Protein AF-A0A0P4W7X9-F1 (afdb_monomer)

Structure (mmCIF, N/CA/C/O backbone):
data_AF-A0A0P4W7X9-F1
#
_entry.id   AF-A0A0P4W7X9-F1
#
loop_
_atom_site.group_PDB
_atom_site.id
_atom_site.type_symbol
_atom_site.label_atom_id
_atom_site.label_alt_id
_atom_site.label_comp_id
_atom_site.label_asym_id
_atom_site.label_entity_id
_atom_site.label_seq_id
_atom_site.pdbx_PDB_ins_code
_atom_site.Cartn_x
_atom_site.Cartn_y
_atom_site.Cartn_z
_atom_site.occupancy
_atom_site.B_iso_or_equiv
_atom_site.auth_seq_id
_atom_site.auth_comp_id
_atom_site.auth_asym_id
_atom_site.auth_atom_id
_atom_site.pdbx_PDB_model_num
ATOM 1 N N . MET A 1 1 ? 30.971 -2.353 1.185 1.00 26.53 1 MET A N 1
ATOM 2 C CA . MET A 1 1 ? 30.349 -3.682 1.375 1.00 26.53 1 MET A CA 1
ATOM 3 C C . MET A 1 1 ? 29.160 -3.500 2.308 1.00 26.53 1 MET A C 1
ATOM 5 O O . MET A 1 1 ? 29.378 -3.303 3.492 1.00 26.53 1 MET A O 1
ATOM 9 N N . CYS A 1 2 ? 27.929 -3.444 1.788 1.00 22.19 2 CYS A N 1
ATOM 10 C CA . CYS A 1 2 ? 26.740 -3.371 2.643 1.00 22.19 2 CYS A CA 1
ATOM 11 C C . CYS A 1 2 ? 26.356 -4.787 3.066 1.00 22.19 2 CYS A C 1
ATOM 13 O O . CYS A 1 2 ? 25.999 -5.620 2.233 1.00 22.19 2 CYS A O 1
ATOM 15 N N . SER A 1 3 ? 26.492 -5.047 4.361 1.00 22.94 3 SER A N 1
ATOM 16 C CA . SER A 1 3 ? 26.017 -6.237 5.049 1.00 22.94 3 SER A CA 1
ATOM 17 C C . SER A 1 3 ? 24.563 -6.499 4.671 1.00 22.94 3 SER A C 1
ATOM 19 O O . SER A 1 3 ? 23.736 -5.588 4.686 1.00 22.94 3 SER A O 1
ATOM 21 N N . ILE A 1 4 ? 24.255 -7.747 4.327 1.00 26.81 4 ILE A N 1
ATOM 22 C CA . ILE A 1 4 ? 22.884 -8.231 4.179 1.00 26.81 4 ILE A CA 1
ATOM 23 C C . ILE A 1 4 ? 22.183 -7.942 5.508 1.00 26.81 4 ILE A C 1
ATOM 25 O O . ILE A 1 4 ? 22.497 -8.572 6.517 1.00 26.81 4 ILE A O 1
ATOM 29 N N . ILE A 1 5 ? 21.285 -6.955 5.513 1.00 29.98 5 ILE A N 1
ATOM 30 C CA . ILE A 1 5 ? 20.408 -6.687 6.649 1.00 29.98 5 ILE A CA 1
ATOM 31 C C . ILE A 1 5 ? 19.621 -7.987 6.863 1.00 29.98 5 ILE A C 1
ATOM 33 O O . ILE A 1 5 ? 18.977 -8.452 5.914 1.00 29.98 5 ILE A O 1
ATOM 37 N N . PRO A 1 6 ? 19.718 -8.639 8.036 1.00 26.36 6 PRO A N 1
ATOM 38 C CA . PRO A 1 6 ? 18.918 -9.823 8.302 1.00 26.36 6 PRO A CA 1
ATOM 39 C C . PRO A 1 6 ? 17.441 -9.454 8.113 1.00 26.36 6 PRO A C 1
ATOM 41 O O . PRO A 1 6 ? 17.073 -8.309 8.395 1.00 26.36 6 PRO A O 1
ATOM 44 N N . PRO A 1 7 ? 16.588 -10.374 7.620 1.00 34.03 7 PRO A N 1
ATOM 45 C CA . PRO A 1 7 ? 15.154 -10.119 7.571 1.00 34.03 7 PRO A CA 1
ATOM 46 C C . PRO A 1 7 ? 14.750 -9.606 8.953 1.00 34.03 7 PRO A C 1
ATOM 48 O O . PRO A 1 7 ? 15.170 -10.217 9.944 1.00 34.03 7 PRO A O 1
ATOM 51 N N . PRO A 1 8 ? 14.048 -8.461 9.042 1.00 37.78 8 PRO A N 1
ATOM 52 C CA . PRO A 1 8 ? 13.737 -7.885 10.332 1.00 37.78 8 PRO A CA 1
ATOM 53 C C . PRO A 1 8 ? 13.062 -8.981 11.139 1.00 37.78 8 PRO A C 1
ATOM 55 O O . PRO A 1 8 ? 12.126 -9.630 10.659 1.00 37.78 8 PRO A O 1
ATOM 58 N N . ALA A 1 9 ? 13.590 -9.235 12.331 1.00 35.41 9 ALA A N 1
ATOM 59 C CA . ALA A 1 9 ? 12.932 -10.057 13.320 1.00 35.41 9 ALA A CA 1
ATOM 60 C C . ALA A 1 9 ? 11.650 -9.321 13.749 1.00 35.41 9 ALA A C 1
ATOM 62 O O . ALA A 1 9 ? 11.551 -8.792 14.843 1.00 35.41 9 ALA A O 1
ATOM 63 N N . LEU A 1 10 ? 10.647 -9.296 12.869 1.00 44.78 10 LEU A N 1
ATOM 64 C CA . LEU A 1 10 ? 9.244 -8.999 13.159 1.00 44.78 10 LEU A CA 1
ATOM 65 C C . LEU A 1 10 ? 8.583 -10.211 13.845 1.00 44.78 10 LEU A C 1
ATOM 67 O O . LEU A 1 10 ? 7.375 -10.417 13.766 1.00 44.78 10 LEU A O 1
ATOM 71 N N . ALA A 1 11 ? 9.389 -11.065 14.477 1.00 33.66 11 ALA A N 1
ATOM 72 C CA . ALA A 1 11 ? 8.954 -12.228 15.218 1.00 33.66 11 ALA A CA 1
ATOM 73 C C . ALA A 1 11 ? 8.683 -11.789 16.661 1.00 33.66 11 ALA A C 1
ATOM 75 O O . ALA A 1 11 ? 9.567 -11.852 17.507 1.00 33.66 11 ALA A O 1
ATOM 76 N N . GLY A 1 12 ? 7.467 -11.311 16.927 1.00 38.41 12 GLY A N 1
ATOM 77 C CA . GLY A 1 12 ? 6.971 -11.220 18.302 1.00 38.41 12 GLY A CA 1
ATOM 78 C C . GLY A 1 12 ? 5.774 -10.305 18.506 1.00 38.41 12 GLY A C 1
ATOM 79 O O . GLY A 1 12 ? 4.829 -10.696 19.180 1.00 38.41 12 GLY A O 1
ATOM 80 N N . GLN A 1 13 ? 5.773 -9.118 17.903 1.00 48.22 13 GLN A N 1
ATOM 81 C CA . GLN A 1 13 ? 4.684 -8.154 18.059 1.00 48.22 13 GLN A CA 1
ATOM 82 C C . GLN A 1 13 ? 4.227 -7.715 16.677 1.00 48.22 13 GLN A C 1
ATOM 84 O O . GLN A 1 13 ? 4.935 -7.001 15.966 1.00 48.22 13 GLN A O 1
ATOM 89 N N . GLN A 1 14 ? 3.054 -8.199 16.262 1.00 60.41 14 GLN A N 1
ATOM 90 C CA . GLN A 1 14 ? 2.368 -7.552 15.154 1.00 60.41 14 GLN A CA 1
ATOM 91 C C . GLN A 1 14 ? 2.113 -6.093 15.558 1.00 60.41 14 GLN A C 1
ATOM 93 O O . GLN A 1 14 ? 1.798 -5.854 16.723 1.00 60.41 14 GLN A O 1
ATOM 98 N N . PRO A 1 15 ? 2.285 -5.129 14.640 1.00 70.81 15 PRO A N 1
ATOM 99 C CA . PRO A 1 15 ? 1.956 -3.742 14.925 1.00 70.81 15 PRO A CA 1
ATOM 100 C C . PRO A 1 15 ? 0.494 -3.656 15.365 1.00 70.81 15 PRO A C 1
ATOM 102 O O . PRO A 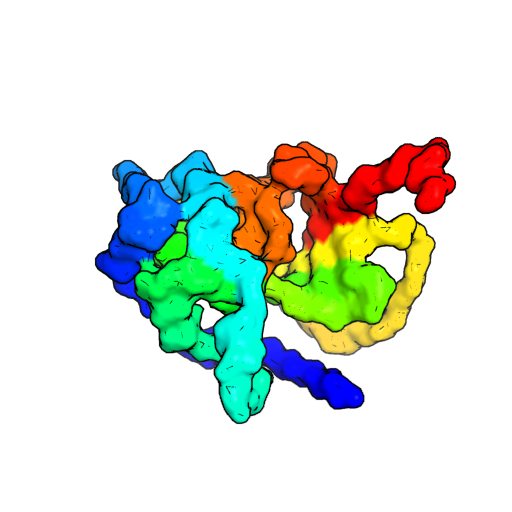1 15 ? -0.398 -4.046 14.606 1.00 70.81 15 PRO A O 1
ATOM 105 N N . ASP A 1 16 ? 0.288 -3.218 16.603 1.00 81.00 16 ASP A N 1
ATOM 106 C CA . ASP A 1 16 ? -1.025 -3.084 17.220 1.00 81.00 16 ASP A CA 1
ATOM 107 C C . ASP A 1 16 ? -1.526 -1.664 16.947 1.00 81.00 16 ASP A C 1
ATOM 109 O O . ASP A 1 16 ? -0.899 -0.687 17.363 1.00 81.00 16 ASP A O 1
ATOM 113 N N . VAL A 1 17 ? -2.586 -1.563 16.149 1.00 91.00 17 VAL A N 1
ATOM 114 C CA . VAL A 1 17 ? -3.321 -0.322 15.884 1.00 91.00 17 VAL A CA 1
ATOM 115 C C . VAL A 1 17 ? -4.693 -0.535 16.486 1.00 91.00 17 VAL A C 1
ATOM 117 O O . VAL A 1 17 ? -5.374 -1.506 16.144 1.00 91.00 17 VAL A O 1
ATOM 120 N N . THR A 1 18 ? -5.121 0.364 17.362 1.00 94.44 18 THR A N 1
ATOM 121 C CA . THR A 1 18 ? -6.477 0.292 17.905 1.00 94.44 18 THR A CA 1
ATOM 122 C C . THR A 1 18 ? -7.504 0.633 16.825 1.00 94.44 18 THR A C 1
ATOM 124 O O . THR A 1 18 ? -7.212 1.306 15.833 1.00 94.44 18 THR A O 1
ATOM 127 N N . LYS A 1 19 ? -8.749 0.184 17.007 1.00 93.50 19 LYS A N 1
ATOM 128 C CA . LYS A 1 19 ? -9.830 0.508 16.067 1.00 93.50 19 LYS A CA 1
ATOM 129 C C . LYS A 1 19 ? -10.027 2.024 15.933 1.00 93.50 19 LYS A C 1
ATOM 131 O O . LYS A 1 19 ? -10.219 2.498 14.818 1.00 93.50 19 LYS A O 1
ATOM 136 N N . ASP A 1 20 ? -9.921 2.761 17.034 1.00 96.50 20 ASP A N 1
ATOM 137 C CA . ASP A 1 20 ? -10.120 4.213 17.062 1.00 96.50 20 ASP A CA 1
ATOM 138 C C . ASP A 1 20 ? -8.989 4.953 16.338 1.00 96.50 20 ASP A C 1
ATOM 140 O O . ASP A 1 20 ? -9.252 5.847 15.537 1.00 96.50 20 ASP A O 1
ATOM 144 N N . GLU A 1 21 ? -7.733 4.534 16.528 1.00 96.50 21 GLU A N 1
ATOM 145 C CA . GLU A 1 21 ? -6.597 5.080 15.774 1.00 96.50 21 GLU A CA 1
ATOM 146 C C . GLU A 1 21 ? -6.733 4.815 14.276 1.00 96.50 21 GLU A C 1
ATOM 148 O O . GLU A 1 21 ? -6.499 5.708 13.463 1.00 96.50 21 GLU A O 1
ATOM 153 N N . ALA A 1 22 ? -7.137 3.601 13.895 1.00 96.94 22 ALA A N 1
ATOM 154 C CA . ALA A 1 22 ? -7.360 3.273 12.496 1.00 96.94 22 ALA A CA 1
ATOM 155 C C . ALA A 1 22 ? -8.501 4.105 11.900 1.00 96.94 22 ALA A C 1
ATOM 157 O O . ALA A 1 22 ? -8.359 4.615 10.792 1.00 96.94 22 ALA A O 1
ATOM 158 N N . GLN A 1 23 ? -9.610 4.276 12.625 1.00 97.62 23 GLN A N 1
ATOM 159 C CA . GLN A 1 23 ? -10.720 5.123 12.190 1.00 97.62 23 GLN A CA 1
ATOM 160 C C . GLN A 1 23 ? -10.289 6.582 12.037 1.00 97.62 23 GLN A C 1
ATOM 162 O O . GLN A 1 23 ? -10.525 7.158 10.978 1.00 97.62 23 GLN A O 1
ATOM 167 N N . SER A 1 24 ? -9.593 7.137 13.033 1.00 98.06 24 SER A N 1
ATOM 168 C CA . SER A 1 24 ? -9.055 8.498 12.987 1.00 98.06 24 SER A CA 1
ATOM 169 C C . SER A 1 24 ? -8.092 8.682 11.816 1.00 98.06 24 SER A C 1
ATOM 171 O O . SER A 1 24 ? -8.182 9.668 11.096 1.00 98.06 24 SER A O 1
ATOM 173 N N . PHE A 1 25 ? -7.226 7.710 11.536 1.00 98.38 25 PHE A N 1
ATOM 174 C CA . PHE A 1 25 ? -6.348 7.772 10.372 1.00 98.38 25 PHE A CA 1
ATOM 175 C C . PHE A 1 25 ? -7.132 7.805 9.046 1.00 98.38 25 PHE A C 1
ATOM 177 O O . PHE A 1 25 ? -6.825 8.617 8.168 1.00 98.38 25 PHE A O 1
ATOM 184 N N . ILE A 1 26 ? -8.169 6.969 8.894 1.00 98.38 26 ILE A N 1
ATOM 185 C CA . ILE A 1 26 ? -9.016 6.972 7.690 1.00 98.38 26 ILE A CA 1
ATOM 186 C C . ILE A 1 26 ? -9.742 8.319 7.527 1.00 98.38 26 ILE A C 1
ATOM 188 O O . ILE A 1 26 ? -9.699 8.906 6.442 1.00 98.38 26 ILE A O 1
ATOM 192 N N . THR A 1 27 ? -10.373 8.839 8.582 1.00 98.38 27 THR A N 1
ATOM 193 C CA . THR A 1 27 ? -11.203 10.051 8.481 1.00 98.38 27 THR A CA 1
ATOM 194 C C . THR A 1 27 ? -10.382 11.334 8.495 1.00 98.38 27 THR A C 1
ATOM 196 O O . THR A 1 27 ? -10.681 12.258 7.742 1.00 98.38 27 THR A O 1
ATOM 199 N N . GLU A 1 28 ? -9.317 11.402 9.295 1.00 98.19 28 GLU A N 1
ATOM 200 C CA . GLU A 1 28 ? -8.565 12.635 9.527 1.00 98.19 28 GLU A CA 1
ATOM 201 C C . GLU A 1 28 ? -7.329 12.788 8.654 1.00 98.19 28 GLU A C 1
ATOM 203 O O . GLU A 1 28 ? -7.058 13.903 8.204 1.00 98.19 28 GLU A O 1
ATOM 208 N N . VAL A 1 29 ? -6.602 11.707 8.374 1.00 98.06 29 VAL A N 1
ATOM 209 C CA . VAL A 1 29 ? -5.384 11.779 7.553 1.00 98.06 29 VAL A CA 1
ATOM 210 C C . VAL A 1 29 ? -5.709 11.496 6.092 1.00 98.06 29 VAL A C 1
ATOM 212 O O . VAL A 1 29 ? -5.388 12.299 5.212 1.00 98.06 29 VAL A O 1
ATOM 215 N N . LEU A 1 30 ? -6.398 10.386 5.817 1.00 98.06 30 LEU A N 1
ATOM 216 C CA . LEU A 1 30 ? -6.757 10.022 4.445 1.00 98.06 30 LEU A CA 1
ATOM 217 C C . LEU A 1 30 ? -7.946 10.823 3.900 1.00 98.06 30 LEU A C 1
ATOM 219 O O . LEU A 1 30 ? -8.055 10.971 2.682 1.00 98.06 30 LEU A O 1
ATOM 223 N N . LYS A 1 31 ? -8.778 11.390 4.787 1.00 98.12 31 LYS A N 1
ATOM 224 C CA . LYS A 1 31 ? -10.023 12.100 4.448 1.00 98.12 31 LYS A CA 1
ATOM 225 C C . LYS A 1 31 ? -10.977 11.228 3.625 1.00 98.12 31 LYS A C 1
ATOM 227 O O . LYS A 1 31 ? -11.529 11.679 2.624 1.00 98.12 31 LYS A O 1
ATOM 232 N N . GLU A 1 32 ? -11.135 9.977 4.047 1.00 98.06 32 GLU A N 1
ATOM 233 C CA . GLU A 1 32 ? -12.033 8.994 3.441 1.00 98.06 32 GLU A CA 1
ATOM 234 C C . GLU A 1 32 ? -13.128 8.556 4.423 1.00 98.06 32 GLU A C 1
ATOM 236 O O . GLU A 1 32 ? -13.019 8.724 5.638 1.00 98.06 32 GLU A O 1
ATOM 241 N N . GLU A 1 33 ? -14.192 7.964 3.884 1.00 97.75 33 GLU A N 1
ATOM 242 C CA . GLU A 1 33 ? -15.291 7.413 4.676 1.00 97.75 33 GLU A CA 1
ATOM 243 C C . GLU A 1 33 ? -14.956 6.021 5.231 1.00 97.75 33 GLU A C 1
ATOM 245 O O . GLU A 1 33 ? -14.295 5.199 4.585 1.00 97.75 33 GLU A O 1
ATOM 250 N N . LEU A 1 34 ? -15.474 5.721 6.423 1.00 97.38 34 LEU A N 1
ATOM 251 C CA . LEU A 1 34 ? -15.387 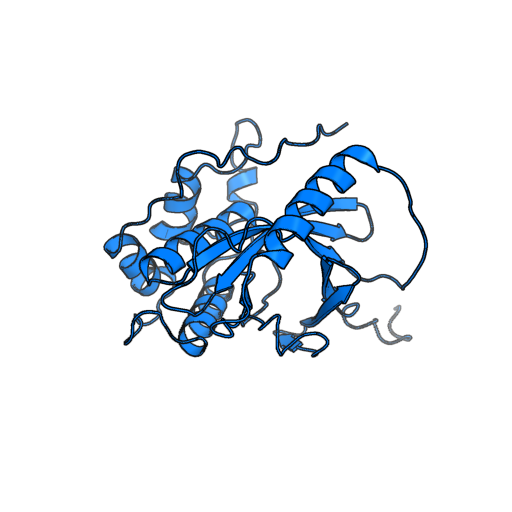4.390 7.025 1.00 97.38 34 LEU A CA 1
ATOM 252 C C . LEU A 1 34 ? -16.210 3.359 6.228 1.00 97.38 34 LEU A C 1
ATOM 254 O O . LEU A 1 34 ? -17.198 3.714 5.581 1.00 97.38 34 LEU A O 1
ATOM 258 N N . PRO A 1 35 ? -15.839 2.066 6.259 1.00 95.25 35 PRO A N 1
ATOM 259 C CA . PRO A 1 35 ? -16.580 1.054 5.527 1.00 95.25 35 PRO A CA 1
ATOM 260 C C . PRO A 1 35 ? -17.927 0.780 6.202 1.00 95.25 35 PRO A C 1
ATOM 262 O O . PRO A 1 35 ? -18.025 0.695 7.424 1.00 95.25 35 PRO A O 1
ATOM 265 N N . GLN A 1 36 ? -18.964 0.571 5.391 1.00 90.50 36 GLN A N 1
ATOM 266 C CA . GLN A 1 36 ? -20.309 0.228 5.874 1.00 90.50 36 GLN A CA 1
ATOM 267 C C . GLN A 1 36 ? -20.426 -1.239 6.322 1.00 90.50 36 GLN A C 1
ATOM 269 O O . GLN A 1 36 ? -21.321 -1.596 7.087 1.00 90.50 36 GLN A O 1
ATOM 274 N N . HIS A 1 37 ? -19.523 -2.100 5.845 1.00 86.38 37 HIS A N 1
ATOM 275 C CA . HIS A 1 37 ? -19.530 -3.539 6.097 1.00 86.38 37 HIS A CA 1
ATOM 276 C C . HIS A 1 37 ? -18.136 -4.041 6.469 1.00 86.38 37 HIS A C 1
ATOM 278 O O . HIS A 1 37 ? -17.125 -3.501 6.016 1.00 86.38 37 HIS A O 1
ATOM 284 N N . TYR A 1 38 ? -18.104 -5.103 7.272 1.00 85.38 38 TYR A N 1
ATOM 285 C CA . TYR A 1 38 ? -16.888 -5.740 7.764 1.00 85.38 38 TYR A CA 1
ATOM 286 C C . TYR A 1 38 ? -16.905 -7.239 7.403 1.00 85.38 38 TYR A C 1
ATOM 288 O O . TYR A 1 38 ? -17.879 -7.914 7.744 1.00 85.38 38 TYR A O 1
ATOM 296 N N . PRO A 1 39 ? -15.860 -7.787 6.745 1.00 84.94 39 PRO A N 1
ATOM 297 C CA . PRO A 1 39 ? -14.707 -7.074 6.188 1.00 84.94 39 PRO A CA 1
ATOM 298 C C . PRO A 1 39 ? -15.113 -6.117 5.048 1.00 84.94 39 PRO A C 1
ATOM 300 O O . PRO A 1 39 ? -16.149 -6.325 4.410 1.00 84.94 39 PRO A O 1
ATOM 303 N N . PRO A 1 40 ? -14.315 -5.071 4.773 1.00 89.88 40 PRO A N 1
ATOM 304 C CA . PRO A 1 40 ? -14.621 -4.108 3.725 1.00 89.88 40 PRO A CA 1
ATOM 305 C C . PRO A 1 40 ? -14.572 -4.735 2.329 1.00 89.88 40 PRO A C 1
ATOM 307 O O . PRO A 1 40 ? -13.853 -5.704 2.070 1.00 89.88 40 PRO A O 1
ATOM 310 N N . SER A 1 41 ? -15.314 -4.134 1.398 1.00 92.75 41 SER A N 1
ATOM 311 C CA . SER A 1 41 ? -15.293 -4.531 -0.010 1.00 92.75 41 SER A CA 1
ATOM 312 C C . SER A 1 41 ? -13.976 -4.144 -0.691 1.00 92.75 41 SER A C 1
ATOM 314 O O . SER A 1 41 ? -13.294 -3.198 -0.291 1.00 92.75 41 SER A O 1
ATOM 316 N N . ILE A 1 42 ? -13.649 -4.825 -1.793 1.00 93.38 42 ILE A N 1
ATOM 317 C CA . ILE A 1 42 ? -12.487 -4.477 -2.625 1.00 93.38 42 ILE A CA 1
ATOM 318 C C . ILE A 1 42 ? -12.560 -3.037 -3.156 1.00 93.38 42 ILE A C 1
ATOM 320 O O . ILE A 1 42 ? -11.539 -2.365 -3.267 1.00 93.38 42 ILE A O 1
ATOM 324 N N . LEU A 1 43 ? -13.770 -2.533 -3.427 1.00 94.56 43 LEU A N 1
ATOM 325 C CA . LEU A 1 43 ? -13.987 -1.156 -3.869 1.00 94.56 43 LEU A CA 1
ATOM 326 C C . LEU A 1 43 ? -13.575 -0.154 -2.790 1.00 94.56 43 LEU A C 1
ATOM 328 O O . LEU A 1 43 ? -12.900 0.824 -3.097 1.00 94.56 43 LEU A O 1
ATOM 332 N N . TRP A 1 44 ? -13.935 -0.416 -1.532 1.00 96.19 44 TRP A N 1
ATOM 333 C CA . TRP A 1 44 ? -13.508 0.424 -0.417 1.00 96.19 44 TRP A CA 1
ATOM 334 C C . TRP A 1 44 ? -11.988 0.363 -0.224 1.00 96.19 44 TRP A C 1
ATOM 336 O O . TRP A 1 44 ? -11.344 1.400 -0.116 1.00 96.19 44 TRP A O 1
ATOM 346 N N . ILE A 1 45 ? -11.385 -0.828 -0.293 1.00 96.31 45 ILE A N 1
ATOM 347 C CA . ILE A 1 45 ? -9.923 -0.976 -0.183 1.00 96.31 45 ILE A CA 1
ATOM 348 C C . ILE A 1 45 ? -9.197 -0.206 -1.293 1.00 96.31 45 ILE A C 1
ATOM 350 O O . ILE A 1 45 ? -8.206 0.465 -1.017 1.00 96.31 45 ILE A O 1
ATOM 354 N N . ASN A 1 46 ? -9.699 -0.240 -2.530 1.00 96.31 46 ASN A N 1
ATOM 355 C CA . ASN A 1 46 ? -9.129 0.536 -3.633 1.00 96.31 46 ASN A CA 1
ATOM 356 C C . ASN A 1 46 ? -9.216 2.049 -3.385 1.00 96.31 46 ASN A C 1
ATOM 358 O O . ASN A 1 46 ? -8.246 2.751 -3.666 1.00 96.31 46 ASN A O 1
ATOM 362 N N . LYS A 1 47 ? -10.315 2.553 -2.799 1.00 97.38 47 LYS A N 1
ATOM 363 C CA . LYS A 1 47 ? -10.403 3.963 -2.372 1.00 97.38 47 LYS A CA 1
ATOM 364 C C . LYS A 1 47 ? -9.323 4.305 -1.348 1.00 97.38 47 LYS A C 1
ATOM 366 O O . LYS A 1 47 ? -8.645 5.319 -1.494 1.00 97.38 47 LYS A O 1
ATOM 371 N N . ILE A 1 48 ? -9.095 3.429 -0.369 1.00 97.94 48 ILE A N 1
ATOM 372 C CA . ILE A 1 48 ? -8.034 3.634 0.622 1.00 97.94 48 ILE A CA 1
ATOM 373 C C . ILE A 1 48 ? -6.646 3.606 -0.026 1.00 97.94 48 ILE A C 1
ATOM 375 O O . ILE A 1 48 ? -5.836 4.482 0.258 1.00 97.94 48 ILE A O 1
ATOM 379 N N . ILE A 1 49 ? -6.369 2.676 -0.946 1.00 97.12 49 ILE A N 1
ATOM 380 C CA . ILE A 1 49 ? -5.103 2.645 -1.704 1.00 97.12 49 ILE A CA 1
ATOM 381 C C . ILE A 1 49 ? -4.890 3.968 -2.457 1.00 97.12 49 ILE A C 1
ATOM 383 O O . ILE A 1 49 ? -3.807 4.550 -2.401 1.00 97.12 49 ILE A O 1
ATOM 387 N N . GLN A 1 50 ? -5.929 4.479 -3.119 1.00 96.94 50 GLN A N 1
ATOM 388 C CA . GLN A 1 50 ? -5.881 5.772 -3.807 1.00 96.94 50 GLN A CA 1
ATOM 389 C C . GLN A 1 50 ? -5.651 6.933 -2.839 1.00 96.94 50 GLN A C 1
ATOM 391 O O . GLN A 1 50 ? -4.932 7.874 -3.164 1.00 96.94 50 GLN A O 1
ATOM 396 N N . ALA A 1 51 ? -6.261 6.900 -1.656 1.00 97.81 51 ALA A N 1
ATOM 397 C CA . ALA A 1 51 ? -6.056 7.916 -0.635 1.00 97.81 51 ALA A CA 1
ATOM 398 C C . ALA A 1 51 ? -4.628 7.889 -0.076 1.00 97.81 51 ALA A C 1
ATOM 400 O O . ALA A 1 51 ? -4.027 8.950 0.055 1.00 97.81 51 ALA A O 1
ATOM 401 N N . PHE A 1 52 ? -4.041 6.707 0.148 1.00 97.06 52 PHE A N 1
ATOM 402 C CA . PHE A 1 52 ? -2.625 6.573 0.506 1.00 97.06 52 PHE A CA 1
ATOM 403 C C . PHE A 1 52 ? -1.728 7.278 -0.516 1.00 97.06 52 PHE A C 1
ATOM 405 O O . PHE A 1 52 ? -0.955 8.148 -0.135 1.00 97.06 52 PHE A O 1
ATOM 412 N N . HIS A 1 53 ? -1.884 6.980 -1.810 1.00 95.62 53 HIS A N 1
ATOM 413 C CA . HIS A 1 53 ? -1.068 7.608 -2.861 1.00 95.62 53 HIS A CA 1
ATOM 414 C C . HIS A 1 53 ? -1.314 9.116 -3.012 1.00 95.62 53 HIS A C 1
ATOM 416 O O . HIS A 1 53 ? -0.395 9.849 -3.364 1.00 95.62 53 HIS A O 1
ATOM 422 N N . ARG A 1 54 ? -2.534 9.602 -2.746 1.00 95.88 54 ARG A N 1
ATOM 423 C CA . ARG A 1 54 ? -2.867 11.038 -2.832 1.00 95.88 54 ARG A CA 1
ATOM 424 C C . ARG A 1 54 ? -2.418 11.847 -1.618 1.00 95.88 54 ARG A C 1
ATOM 426 O O . ARG A 1 54 ? -2.167 13.039 -1.759 1.00 95.88 54 ARG A O 1
ATOM 433 N N . ARG A 1 55 ? -2.412 11.246 -0.425 1.00 97.12 55 ARG A N 1
ATOM 434 C CA . ARG A 1 55 ? -2.242 11.966 0.849 1.00 97.12 55 ARG A CA 1
ATOM 435 C C . ARG A 1 55 ? -0.902 11.713 1.518 1.00 97.12 55 ARG A C 1
ATOM 437 O O . ARG A 1 55 ? -0.429 12.588 2.231 1.00 97.12 55 ARG A O 1
ATOM 444 N N . LEU A 1 56 ? -0.297 10.548 1.300 1.00 96.88 56 LEU A N 1
ATOM 445 C CA . LEU A 1 56 ? 0.944 10.152 1.953 1.00 96.88 56 LEU A CA 1
ATOM 446 C C . LEU A 1 56 ? 2.070 10.107 0.916 1.00 96.88 56 LEU A C 1
ATOM 448 O O . LEU A 1 56 ? 2.128 9.171 0.116 1.00 96.88 56 LEU A O 1
ATOM 452 N N . PRO A 1 57 ? 2.984 11.092 0.907 1.00 96.06 57 PRO A N 1
ATOM 453 C CA . PRO A 1 57 ? 4.055 11.115 -0.076 1.00 96.06 57 PRO A CA 1
ATOM 454 C C . PRO A 1 57 ? 5.020 9.943 0.129 1.00 96.06 57 PRO A C 1
ATOM 456 O O . PRO A 1 57 ? 5.401 9.601 1.253 1.00 96.06 57 PRO A O 1
ATOM 459 N N . PHE A 1 58 ? 5.477 9.353 -0.974 1.00 94.50 58 PHE A N 1
ATOM 460 C CA . PHE A 1 58 ? 6.631 8.464 -0.940 1.00 94.50 58 PHE A CA 1
ATOM 461 C C . PHE A 1 58 ? 7.904 9.309 -0.831 1.00 94.50 58 PHE A C 1
ATOM 463 O O . PHE A 1 58 ? 8.265 10.017 -1.770 1.00 94.50 58 PHE A O 1
ATOM 470 N N . GLN A 1 59 ? 8.567 9.273 0.324 1.00 93.44 59 GLN A N 1
ATOM 471 C CA . GLN A 1 59 ? 9.682 10.173 0.635 1.00 93.44 59 GLN A CA 1
ATOM 472 C C . GLN A 1 59 ? 10.691 9.544 1.601 1.00 93.44 59 GLN A C 1
ATOM 474 O O . GLN A 1 59 ? 10.356 8.645 2.374 1.00 93.44 59 GLN A O 1
ATOM 479 N N . ASN A 1 60 ? 11.933 10.033 1.564 1.00 91.75 60 ASN A N 1
ATOM 480 C CA . ASN A 1 60 ? 13.010 9.674 2.493 1.00 91.75 60 ASN A CA 1
ATOM 481 C C . ASN A 1 60 ? 13.551 10.872 3.298 1.00 91.75 60 ASN A C 1
ATOM 483 O O . ASN A 1 60 ? 14.540 10.717 4.005 1.00 91.75 60 ASN A O 1
ATOM 487 N N . ILE A 1 61 ? 12.921 12.045 3.230 1.00 91.38 61 ILE A N 1
ATOM 488 C CA . ILE A 1 61 ? 13.322 13.271 3.935 1.00 91.38 61 ILE A CA 1
ATOM 489 C C . ILE A 1 61 ? 13.401 13.024 5.445 1.00 91.38 61 ILE A C 1
ATOM 491 O O . ILE A 1 61 ? 14.423 13.320 6.056 1.00 91.38 61 ILE A O 1
ATOM 495 N N . THR A 1 62 ? 12.370 12.415 6.043 1.00 86.31 62 THR A N 1
ATOM 496 C CA . THR A 1 62 ? 12.346 12.127 7.493 1.00 86.31 62 THR A CA 1
ATOM 497 C C . THR A 1 62 ? 13.432 11.139 7.906 1.00 86.31 62 THR A C 1
ATOM 499 O O . THR A 1 62 ? 13.932 11.174 9.027 1.00 86.31 62 THR A O 1
ATOM 502 N N . PHE A 1 63 ? 13.802 10.237 7.000 1.00 84.94 63 PHE A N 1
ATOM 503 C CA . PHE A 1 63 ? 14.899 9.306 7.214 1.00 84.94 63 PHE A CA 1
ATOM 504 C C . PHE A 1 63 ? 16.255 10.019 7.125 1.00 84.94 63 PHE A C 1
ATOM 506 O O . PHE A 1 63 ? 17.097 9.827 7.996 1.00 84.94 63 PHE A O 1
ATOM 513 N N . LEU A 1 64 ? 16.439 10.887 6.127 1.00 87.31 64 LEU A N 1
ATOM 514 C CA . LEU A 1 64 ? 17.666 11.659 5.912 1.00 87.31 64 LEU A CA 1
ATOM 515 C C . LEU A 1 64 ? 17.901 12.738 6.979 1.00 87.31 64 LEU A C 1
ATOM 517 O O . LEU A 1 64 ? 19.042 13.121 7.211 1.00 87.31 64 LEU A O 1
ATOM 521 N N . SER A 1 65 ? 16.848 13.216 7.647 1.00 85.75 65 SER A N 1
ATOM 522 C CA . SER A 1 65 ? 16.959 14.214 8.716 1.00 85.75 65 SER A CA 1
ATOM 523 C C . SER A 1 65 ? 17.379 13.633 10.071 1.00 85.75 65 SER A C 1
ATOM 525 O O . SER A 1 65 ? 17.574 14.388 11.022 1.00 85.75 65 SER A O 1
ATOM 527 N N . LYS A 1 66 ? 17.474 12.304 10.213 1.00 84.56 66 LYS A N 1
ATOM 528 C CA . LYS A 1 66 ? 17.883 11.664 11.472 1.00 84.56 66 LYS A CA 1
ATOM 529 C C . LYS A 1 66 ? 19.408 11.734 11.597 1.00 84.56 66 LYS A C 1
ATOM 531 O O . LYS A 1 66 ? 20.131 11.250 10.738 1.00 84.56 66 LYS A O 1
ATOM 536 N N . THR A 1 67 ? 19.897 12.302 12.698 1.00 78.56 67 THR A N 1
ATOM 537 C CA . THR A 1 67 ? 21.337 12.449 12.999 1.00 78.56 67 THR A CA 1
ATOM 538 C C . THR A 1 67 ? 21.996 11.162 13.516 1.00 78.56 67 THR A C 1
ATOM 540 O O . THR A 1 67 ? 23.203 11.133 13.746 1.00 78.56 67 THR A O 1
ATOM 543 N N . GLY A 1 68 ? 21.214 10.095 13.712 1.00 76.00 68 GLY A N 1
ATOM 544 C CA . GLY A 1 68 ? 21.677 8.785 14.169 1.00 76.00 68 GLY A CA 1
ATOM 545 C C . GLY A 1 68 ? 21.952 7.793 13.036 1.00 76.00 68 GLY A C 1
ATOM 546 O O . GLY A 1 68 ? 21.848 8.105 11.851 1.00 76.00 68 GLY A O 1
ATOM 547 N N . SER A 1 69 ? 22.280 6.555 13.410 1.00 69.19 69 SER A N 1
ATOM 548 C CA . SER A 1 69 ? 22.444 5.466 12.449 1.00 69.19 69 SER A CA 1
ATOM 549 C C . SER A 1 69 ? 21.154 5.239 11.652 1.00 69.19 69 SER A C 1
ATOM 551 O O . SER A 1 69 ? 20.048 5.212 12.193 1.00 69.19 69 SER A O 1
ATOM 553 N N . CYS A 1 70 ? 21.316 5.093 10.336 1.00 64.31 70 CYS A N 1
ATOM 554 C CA . CYS A 1 70 ? 20.252 4.770 9.393 1.00 64.31 70 CYS A CA 1
ATOM 555 C C . CYS A 1 70 ? 19.620 3.420 9.757 1.00 64.31 70 CYS A C 1
ATOM 557 O O . CYS A 1 70 ? 20.128 2.363 9.383 1.00 64.31 70 CYS A O 1
ATOM 559 N N . CYS A 1 71 ? 18.514 3.463 10.494 1.00 72.44 71 CYS A N 1
ATOM 560 C CA . CYS A 1 71 ? 17.814 2.280 10.974 1.00 72.44 71 CYS A CA 1
ATOM 561 C C . CYS A 1 71 ? 16.467 2.108 10.271 1.00 72.44 71 CYS A C 1
ATOM 563 O O . CYS A 1 71 ? 15.817 3.072 9.862 1.00 72.44 71 CYS A O 1
ATOM 565 N N . VAL A 1 72 ? 16.043 0.848 10.158 1.00 81.19 72 VAL A N 1
ATOM 566 C CA . VAL A 1 72 ? 14.663 0.482 9.815 1.00 81.19 72 VAL A CA 1
ATOM 567 C C . VAL A 1 72 ? 13.718 1.213 10.783 1.00 81.19 72 VAL A C 1
ATOM 569 O O . VAL A 1 72 ? 13.995 1.199 11.985 1.00 81.19 72 VAL A O 1
ATOM 572 N N . PRO A 1 73 ? 12.639 1.862 10.301 1.00 86.06 73 PRO A N 1
ATOM 573 C CA . PRO A 1 73 ? 11.730 2.601 11.172 1.00 86.06 73 PRO A CA 1
ATOM 574 C C . PRO A 1 73 ? 11.111 1.669 12.217 1.00 86.06 73 PRO A C 1
ATOM 576 O O . PRO A 1 73 ? 10.683 0.557 11.899 1.00 86.06 73 PRO A O 1
ATOM 579 N N . SER A 1 74 ? 11.062 2.124 13.471 1.00 89.62 74 SER A N 1
ATOM 580 C CA . SER A 1 74 ? 10.348 1.400 14.522 1.00 89.62 74 SER A CA 1
ATOM 581 C C . SER A 1 74 ? 8.837 1.524 14.320 1.00 89.62 74 SER A C 1
ATOM 583 O O . SER A 1 74 ? 8.363 2.453 13.665 1.00 89.62 74 SER A O 1
ATOM 585 N N . TRP A 1 75 ? 8.047 0.635 14.929 1.00 91.12 75 TRP A N 1
ATOM 586 C CA . TRP A 1 75 ? 6.587 0.775 14.889 1.00 91.12 75 TRP A CA 1
ATOM 587 C C . TRP A 1 75 ? 6.112 2.132 15.433 1.00 91.12 75 TRP A C 1
ATOM 589 O O . TRP A 1 75 ? 5.259 2.768 14.822 1.00 91.12 75 TRP A O 1
ATOM 599 N N . LYS A 1 76 ? 6.733 2.630 16.512 1.00 91.56 76 LYS A N 1
ATOM 600 C CA . LYS A 1 76 ? 6.438 3.960 17.070 1.00 91.56 76 LYS A CA 1
ATOM 601 C C . LYS A 1 76 ? 6.703 5.086 16.068 1.00 91.56 76 LYS A C 1
ATOM 603 O O . LYS A 1 76 ? 5.961 6.065 16.049 1.00 91.56 76 LYS A O 1
ATOM 608 N N . ASP A 1 77 ? 7.742 4.955 15.242 1.00 91.56 77 ASP A N 1
ATOM 609 C CA . ASP A 1 77 ? 8.010 5.920 14.174 1.00 91.56 77 ASP A CA 1
ATOM 610 C C . ASP A 1 77 ? 6.925 5.865 13.103 1.00 91.56 77 ASP A C 1
ATOM 612 O O . ASP A 1 77 ? 6.420 6.907 12.708 1.00 91.56 77 ASP A O 1
ATOM 616 N N . ILE A 1 78 ? 6.520 4.664 12.683 1.00 93.50 78 ILE A N 1
ATOM 617 C CA . ILE A 1 78 ? 5.475 4.473 11.669 1.00 93.50 78 ILE A CA 1
ATOM 618 C C . ILE A 1 78 ? 4.135 5.038 12.155 1.00 93.50 78 ILE A C 1
ATOM 620 O O . ILE A 1 78 ? 3.480 5.773 11.422 1.00 93.50 78 ILE A O 1
ATOM 624 N N . GLN A 1 79 ? 3.737 4.738 13.390 1.00 94.69 79 GLN A N 1
ATOM 625 C CA . GLN A 1 79 ? 2.496 5.243 13.977 1.00 94.69 79 GLN A CA 1
ATOM 626 C C . GLN A 1 79 ? 2.493 6.776 14.025 1.00 94.69 79 GLN A C 1
ATOM 628 O O . GLN A 1 79 ? 1.559 7.404 13.536 1.00 94.69 79 GLN A O 1
ATOM 633 N N . ARG A 1 80 ? 3.567 7.390 14.532 1.00 94.94 80 ARG A N 1
ATOM 634 C CA . ARG A 1 80 ? 3.686 8.852 14.591 1.00 94.94 80 ARG A CA 1
ATOM 635 C C . ARG A 1 80 ? 3.717 9.483 13.197 1.00 94.94 80 ARG A C 1
ATOM 637 O O . ARG A 1 80 ? 2.876 10.317 12.889 1.00 94.94 80 ARG A O 1
ATOM 644 N N . GLU A 1 81 ? 4.665 9.081 12.356 1.00 95.06 81 GLU A N 1
ATOM 645 C CA . GLU A 1 81 ? 4.948 9.744 11.078 1.00 95.06 81 GLU A CA 1
ATOM 646 C C . GLU A 1 81 ? 3.843 9.489 10.038 1.00 95.06 81 GLU A C 1
ATOM 648 O O . GLU A 1 81 ? 3.530 10.378 9.248 1.00 95.06 81 GLU A O 1
ATOM 653 N N . ILE A 1 82 ? 3.226 8.299 10.039 1.00 96.50 82 ILE A N 1
ATOM 654 C CA . ILE A 1 82 ? 2.208 7.916 9.049 1.00 96.50 82 ILE A CA 1
ATOM 655 C C . ILE A 1 82 ? 0.791 8.090 9.592 1.00 96.50 82 ILE A C 1
ATOM 657 O O . ILE A 1 82 ? -0.006 8.777 8.959 1.00 96.50 82 ILE A O 1
ATOM 661 N N . LEU A 1 83 ? 0.466 7.460 10.729 1.00 96.75 83 LEU A N 1
ATOM 662 C CA . LEU A 1 83 ? -0.923 7.375 11.200 1.00 96.75 83 LEU A CA 1
ATOM 663 C C . LEU A 1 83 ? -1.413 8.663 11.868 1.00 96.75 83 LEU A C 1
ATOM 665 O O . LEU A 1 83 ? -2.596 8.968 11.777 1.00 96.75 83 LEU A O 1
ATOM 669 N N . ILE A 1 84 ? -0.515 9.406 12.519 1.00 95.88 84 ILE A N 1
ATOM 670 C CA . ILE A 1 84 ? -0.858 10.639 13.240 1.00 95.88 84 ILE A CA 1
ATOM 671 C C . ILE A 1 84 ? -0.543 11.871 12.385 1.00 95.88 84 ILE A C 1
ATOM 673 O O . ILE A 1 84 ? -1.399 12.726 12.187 1.00 95.88 84 ILE A O 1
ATOM 677 N N . GLU A 1 85 ? 0.685 11.975 11.873 1.00 96.50 85 GLU A N 1
ATOM 678 C CA . GLU A 1 85 ? 1.158 13.197 11.209 1.00 96.50 85 GLU A CA 1
ATOM 679 C C . GLU A 1 85 ? 0.925 13.218 9.690 1.00 96.50 85 GLU A C 1
ATOM 681 O O . GLU A 1 85 ? 1.017 14.281 9.079 1.00 96.50 85 GLU A O 1
ATOM 686 N N . GLY A 1 86 ? 0.676 12.067 9.0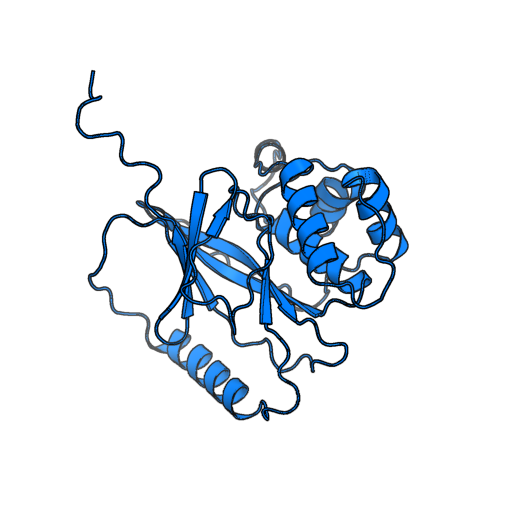54 1.00 97.12 86 GLY A N 1
ATOM 687 C CA . GLY A 1 86 ? 0.463 11.990 7.604 1.00 97.12 86 GLY A CA 1
ATOM 688 C C . GLY A 1 86 ? 1.673 12.388 6.744 1.00 97.12 86 GLY A C 1
ATOM 689 O O . GLY A 1 86 ? 1.507 12.763 5.587 1.00 97.12 86 GLY A O 1
ATOM 690 N N . LYS A 1 87 ? 2.905 12.302 7.267 1.00 96.06 87 LYS A N 1
ATOM 691 C CA . LYS A 1 87 ? 4.143 12.729 6.575 1.00 96.06 87 LYS A CA 1
ATOM 692 C C . LYS A 1 87 ? 4.575 11.811 5.431 1.00 96.06 87 LYS A C 1
ATOM 694 O O . LYS A 1 87 ? 5.499 12.146 4.688 1.00 96.06 87 LYS A O 1
ATOM 699 N N . GLY A 1 88 ? 3.961 10.637 5.307 1.00 95.62 88 GLY A N 1
ATOM 700 C CA . GLY A 1 88 ? 4.384 9.610 4.360 1.00 95.62 88 GLY A CA 1
ATOM 701 C C . GLY A 1 88 ? 5.763 9.024 4.689 1.00 95.62 88 GLY A C 1
ATOM 702 O O . GLY A 1 88 ? 6.275 9.186 5.794 1.00 95.62 88 GLY A O 1
ATOM 703 N N . GLY A 1 89 ? 6.370 8.301 3.750 1.00 94.44 89 GLY A N 1
ATOM 704 C CA . GLY A 1 89 ? 7.646 7.626 3.994 1.00 94.44 89 GLY A CA 1
ATOM 705 C C . GLY A 1 89 ? 8.039 6.636 2.903 1.00 94.44 89 GLY A C 1
ATOM 706 O O . GLY A 1 89 ? 7.573 6.718 1.770 1.00 94.44 89 GLY A O 1
ATOM 707 N N . LEU A 1 90 ? 8.902 5.681 3.249 1.00 91.94 90 LEU A N 1
ATOM 708 C CA . LEU A 1 90 ? 9.341 4.614 2.345 1.00 91.94 90 LEU A CA 1
ATOM 709 C C . LEU A 1 90 ? 8.455 3.364 2.459 1.00 91.94 90 LEU A C 1
ATOM 711 O O . LEU A 1 90 ? 7.542 3.289 3.283 1.00 91.94 90 LEU A O 1
ATOM 715 N N . CYS A 1 91 ? 8.754 2.344 1.650 1.00 91.12 91 CYS A N 1
ATOM 716 C CA . CYS A 1 91 ? 7.958 1.121 1.543 1.00 91.12 91 CYS A CA 1
ATOM 717 C C . CYS A 1 91 ? 7.734 0.405 2.882 1.00 91.12 91 CYS A C 1
ATOM 719 O O . CYS A 1 91 ? 6.629 -0.065 3.146 1.00 91.12 91 CYS A O 1
ATOM 721 N N . LEU A 1 92 ? 8.754 0.361 3.746 1.00 89.38 92 LEU A N 1
ATOM 722 C CA . LEU A 1 92 ? 8.665 -0.256 5.071 1.00 89.38 92 LEU A CA 1
ATOM 723 C C . LEU A 1 92 ? 7.799 0.544 6.049 1.00 89.38 92 LEU A C 1
ATOM 725 O O . LEU A 1 92 ? 7.297 -0.044 6.995 1.00 89.38 92 LEU A O 1
ATOM 729 N N . SER A 1 93 ? 7.584 1.841 5.830 1.00 92.44 93 SER A N 1
ATOM 730 C CA . SER A 1 93 ? 6.654 2.626 6.646 1.00 92.44 93 SER A CA 1
ATOM 731 C C . SER A 1 93 ? 5.233 2.506 6.102 1.00 92.44 93 SER A C 1
ATOM 733 O O . SER A 1 93 ? 4.318 2.109 6.821 1.00 92.44 93 SER A O 1
ATOM 735 N N . LEU A 1 94 ? 5.055 2.784 4.807 1.00 95.00 94 LEU A N 1
ATOM 736 C CA . LEU A 1 94 ? 3.740 2.885 4.173 1.00 95.00 94 LEU A CA 1
ATOM 737 C C . LEU A 1 94 ? 3.013 1.538 4.109 1.00 95.00 94 LEU A C 1
ATOM 739 O O . LEU A 1 94 ? 1.862 1.444 4.534 1.00 95.00 94 LEU A O 1
ATOM 743 N N . ASN A 1 95 ? 3.677 0.473 3.640 1.00 94.38 95 ASN A N 1
ATOM 744 C CA . ASN A 1 95 ? 3.027 -0.836 3.526 1.00 94.38 95 ASN A CA 1
ATOM 745 C C . ASN A 1 95 ? 2.781 -1.479 4.901 1.00 94.38 95 ASN A C 1
ATOM 747 O O . ASN A 1 95 ? 1.784 -2.176 5.075 1.00 94.38 95 ASN A O 1
ATOM 751 N N . VAL A 1 96 ? 3.631 -1.210 5.899 1.00 92.62 96 VAL A N 1
ATOM 752 C CA . VAL A 1 96 ? 3.409 -1.681 7.277 1.00 92.62 96 VAL A CA 1
ATOM 753 C C . VAL A 1 96 ? 2.218 -0.969 7.914 1.00 92.62 96 VAL A C 1
ATOM 755 O O . VAL A 1 96 ? 1.351 -1.649 8.462 1.00 92.62 96 VAL A O 1
ATOM 758 N N . ALA A 1 97 ? 2.134 0.361 7.791 1.00 95.56 97 ALA A N 1
ATOM 759 C CA . ALA A 1 97 ? 0.988 1.139 8.259 1.00 95.56 97 ALA A CA 1
ATOM 760 C C . ALA A 1 97 ? -0.315 0.667 7.600 1.00 95.56 97 ALA A C 1
ATOM 762 O O . ALA A 1 97 ? -1.278 0.353 8.296 1.00 95.56 97 ALA A O 1
ATOM 763 N N . PHE A 1 98 ? -0.323 0.524 6.271 1.00 96.06 98 PHE A N 1
ATOM 764 C CA . PHE A 1 98 ? -1.479 0.016 5.534 1.00 96.06 98 PHE A CA 1
ATOM 765 C C . PHE A 1 98 ? -1.902 -1.371 6.018 1.00 96.06 98 PHE A C 1
ATOM 767 O O . PHE A 1 98 ? -3.068 -1.578 6.348 1.00 96.06 98 PHE A O 1
ATOM 774 N N . ALA A 1 99 ? -0.964 -2.318 6.126 1.00 92.94 99 ALA A N 1
ATOM 775 C CA . ALA A 1 99 ? -1.272 -3.661 6.599 1.00 92.94 99 ALA A CA 1
ATOM 776 C C . ALA A 1 99 ? -1.851 -3.660 8.022 1.00 92.94 99 ALA A C 1
ATOM 778 O O . ALA A 1 99 ? -2.787 -4.418 8.281 1.00 92.94 99 ALA A O 1
ATOM 779 N N . ALA A 1 100 ? -1.318 -2.827 8.922 1.00 93.69 100 ALA A N 1
ATOM 780 C CA . ALA A 1 100 ? -1.794 -2.704 10.296 1.00 93.69 100 ALA A CA 1
ATOM 781 C C . ALA A 1 100 ? -3.213 -2.113 10.358 1.00 93.69 100 ALA A C 1
ATOM 783 O O . ALA A 1 100 ? -4.097 -2.729 10.949 1.00 93.69 100 ALA A O 1
ATOM 784 N N . VAL A 1 101 ? -3.466 -1.005 9.651 1.00 95.69 101 VAL A N 1
ATOM 785 C CA . VAL A 1 101 ? -4.795 -0.376 9.557 1.00 95.69 101 VAL A CA 1
ATOM 786 C C . VAL A 1 101 ? -5.816 -1.356 8.983 1.00 95.69 101 VAL A C 1
ATOM 788 O O . VAL A 1 101 ? -6.863 -1.571 9.583 1.00 95.69 101 VAL A O 1
ATOM 791 N N . MET A 1 102 ? -5.508 -2.027 7.872 1.00 94.69 102 MET A N 1
ATOM 792 C CA . MET A 1 102 ? -6.424 -2.982 7.236 1.00 94.69 102 MET A CA 1
ATOM 793 C C . MET A 1 102 ? -6.831 -4.142 8.165 1.00 94.69 102 MET A C 1
ATOM 795 O O . MET A 1 102 ? -7.985 -4.574 8.127 1.00 94.69 102 MET A O 1
ATOM 799 N N . ARG A 1 103 ? -5.936 -4.614 9.050 1.00 91.56 103 ARG A N 1
ATOM 800 C CA . ARG A 1 103 ? -6.273 -5.659 10.039 1.00 91.56 103 ARG A CA 1
ATOM 801 C C . ARG A 1 103 ? -7.358 -5.219 11.011 1.00 91.56 103 ARG A C 1
ATOM 803 O O . ARG A 1 103 ? -8.225 -6.026 11.331 1.00 91.56 103 ARG A O 1
ATOM 810 N N . THR A 1 104 ? -7.360 -3.952 11.425 1.00 93.69 104 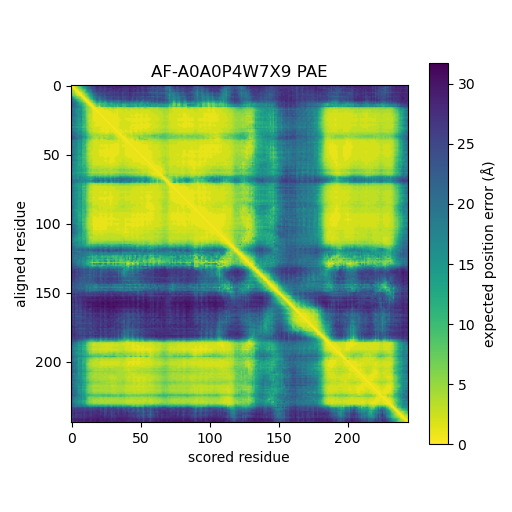THR A N 1
ATOM 811 C CA . THR A 1 104 ? -8.393 -3.415 12.333 1.00 93.69 104 THR A CA 1
ATOM 812 C C . THR A 1 104 ? -9.795 -3.432 11.711 1.00 93.69 104 THR A C 1
ATOM 814 O O . THR A 1 104 ? -10.791 -3.544 12.422 1.00 93.69 104 THR A O 1
ATOM 817 N N . PHE A 1 105 ? -9.878 -3.405 10.375 1.00 92.12 105 PHE A N 1
ATOM 818 C CA . PHE A 1 105 ? -11.122 -3.527 9.614 1.00 92.12 105 PHE A CA 1
ATOM 819 C C . PHE A 1 105 ? -11.450 -4.982 9.229 1.00 92.12 105 PHE A C 1
ATOM 821 O O . PHE A 1 105 ? -12.320 -5.226 8.396 1.00 92.12 105 PHE A O 1
ATOM 828 N N . GLY A 1 106 ? -10.776 -5.968 9.829 1.00 89.69 106 GLY A N 1
ATOM 829 C CA . GLY A 1 106 ? -11.033 -7.390 9.588 1.00 89.69 106 GLY A CA 1
ATOM 830 C C . GLY A 1 106 ? -10.437 -7.929 8.284 1.00 89.69 106 GLY A C 1
ATOM 831 O O . GLY A 1 106 ? -10.786 -9.032 7.866 1.00 89.69 106 GLY A O 1
ATOM 832 N N . VAL A 1 107 ? -9.540 -7.184 7.627 1.00 88.50 107 VAL A N 1
ATOM 833 C CA . VAL A 1 107 ? -8.827 -7.670 6.438 1.00 88.50 107 VAL A CA 1
ATOM 834 C C . VAL A 1 107 ? -7.614 -8.488 6.872 1.00 88.50 107 VAL A C 1
ATOM 836 O O . VAL A 1 107 ? -6.741 -8.015 7.601 1.00 88.50 107 VAL A O 1
ATOM 839 N N . HIS A 1 108 ? -7.511 -9.720 6.380 1.00 88.12 108 HIS A N 1
ATOM 840 C CA . HIS A 1 108 ? -6.396 -10.597 6.720 1.00 88.12 108 HIS A CA 1
ATOM 841 C C . HIS A 1 108 ? -5.161 -10.262 5.866 1.00 88.12 108 HIS A C 1
ATOM 843 O O . HIS A 1 108 ? -5.038 -10.722 4.727 1.00 88.12 108 HIS A O 1
ATOM 849 N N . THR A 1 109 ? -4.255 -9.438 6.406 1.00 84.88 109 THR A N 1
ATOM 850 C CA . THR A 1 109 ? -3.071 -8.926 5.691 1.00 84.88 109 THR A CA 1
ATOM 851 C C . THR A 1 109 ? -1.753 -9.571 6.122 1.00 84.88 109 THR A C 1
ATOM 853 O O . THR A 1 109 ? -1.471 -9.793 7.305 1.00 84.88 109 THR A O 1
ATOM 856 N N . HIS A 1 110 ? -0.873 -9.767 5.146 1.00 84.31 110 HIS A N 1
ATOM 857 C CA . HIS A 1 110 ? 0.488 -10.259 5.295 1.00 84.31 110 HIS A CA 1
ATOM 858 C C . HIS A 1 110 ? 1.465 -9.300 4.639 1.00 84.31 110 HIS A C 1
ATOM 860 O O . HIS A 1 110 ? 1.259 -8.844 3.517 1.00 84.31 110 HIS A O 1
ATOM 866 N N . LEU A 1 111 ? 2.560 -9.037 5.338 1.00 82.62 111 LEU A N 1
ATOM 867 C CA . LEU A 1 111 ? 3.691 -8.327 4.770 1.00 82.62 111 LEU A CA 1
ATOM 868 C C . LEU A 1 111 ? 4.603 -9.347 4.105 1.00 82.62 111 LEU A C 1
ATOM 870 O O . LEU A 1 111 ? 5.026 -10.314 4.739 1.00 82.62 111 LEU A O 1
ATOM 874 N N . VAL A 1 112 ? 4.882 -9.134 2.827 1.00 80.62 112 VAL A N 1
ATOM 875 C CA . VAL A 1 112 ? 5.723 -10.014 2.024 1.00 80.62 112 VAL A CA 1
ATOM 876 C C . VAL A 1 112 ? 6.959 -9.232 1.588 1.00 80.62 112 VAL A C 1
ATOM 878 O O . VAL A 1 112 ? 6.816 -8.148 1.013 1.00 80.62 112 VAL A O 1
ATOM 881 N N . PRO A 1 113 ? 8.177 -9.744 1.850 1.00 77.75 113 PRO A N 1
ATOM 882 C CA . PRO A 1 113 ? 9.378 -9.143 1.303 1.00 77.75 113 PRO A CA 1
ATOM 883 C C . PRO A 1 113 ? 9.388 -9.334 -0.212 1.00 77.75 113 PRO A C 1
ATOM 885 O O . PRO A 1 113 ? 9.042 -10.400 -0.733 1.00 77.75 113 PRO A O 1
ATOM 888 N N . ALA A 1 114 ? 9.811 -8.296 -0.913 1.00 76.94 114 ALA A N 1
ATOM 889 C CA . ALA A 1 114 ? 9.960 -8.302 -2.346 1.00 76.94 114 ALA A CA 1
ATOM 890 C C . ALA A 1 114 ? 11.352 -7.843 -2.771 1.00 76.94 114 ALA A C 1
ATOM 892 O O . ALA A 1 114 ? 11.915 -6.916 -2.203 1.00 76.94 114 ALA A O 1
ATOM 893 N N . ASP A 1 115 ? 11.908 -8.477 -3.796 1.00 75.50 115 ASP A N 1
ATOM 894 C CA . ASP A 1 115 ? 13.159 -8.016 -4.400 1.00 75.50 115 ASP A CA 1
ATOM 895 C C . ASP A 1 115 ? 12.844 -6.906 -5.405 1.00 75.50 115 ASP A C 1
ATOM 897 O O . ASP A 1 115 ? 12.178 -7.187 -6.397 1.00 75.50 115 ASP A O 1
ATOM 901 N N . TYR A 1 116 ? 13.363 -5.697 -5.203 1.00 70.56 116 TYR A N 1
ATOM 902 C CA . TYR A 1 116 ? 13.379 -4.637 -6.209 1.00 70.56 116 TYR A CA 1
ATOM 903 C C . TYR A 1 116 ? 14.652 -4.729 -7.045 1.00 70.56 116 TYR A C 1
ATOM 905 O O . TYR A 1 116 ? 15.768 -4.602 -6.539 1.00 70.56 116 TYR A O 1
ATOM 913 N N . VAL A 1 117 ? 14.485 -4.983 -8.339 1.00 65.19 117 VAL A N 1
ATOM 914 C CA . VAL A 1 117 ? 15.574 -5.001 -9.316 1.00 65.19 117 VAL A CA 1
ATOM 915 C C . VAL A 1 117 ? 15.483 -3.725 -10.139 1.00 65.19 117 VAL A C 1
ATOM 917 O O . VAL A 1 117 ? 14.675 -3.643 -11.064 1.00 65.19 117 VAL A O 1
ATOM 920 N N . ALA A 1 118 ? 16.302 -2.738 -9.782 1.00 58.78 118 ALA A N 1
ATOM 921 C CA . ALA A 1 118 ? 16.590 -1.596 -10.644 1.00 58.78 118 ALA A CA 1
ATOM 922 C C . ALA A 1 118 ? 17.688 -1.971 -11.647 1.00 58.78 118 ALA A C 1
ATOM 924 O O . ALA A 1 118 ? 18.428 -2.934 -11.430 1.00 58.78 118 ALA A O 1
ATOM 925 N N . THR A 1 119 ? 17.832 -1.175 -12.707 1.00 55.44 119 THR A N 1
ATOM 926 C CA . THR A 1 119 ? 18.841 -1.341 -13.769 1.00 55.44 119 THR A CA 1
ATOM 927 C C . THR A 1 119 ? 20.265 -1.578 -13.245 1.00 55.44 119 THR A C 1
ATOM 929 O O . THR A 1 119 ? 21.020 -2.295 -13.894 1.00 55.44 119 THR A O 1
ATOM 932 N N . ASN A 1 120 ? 20.603 -1.096 -12.038 1.00 50.12 120 ASN A N 1
ATOM 933 C CA . ASN A 1 120 ? 21.958 -1.156 -11.475 1.00 50.12 120 ASN A CA 1
ATOM 934 C C . ASN A 1 120 ? 22.078 -1.854 -10.097 1.00 50.12 120 ASN A C 1
ATOM 936 O O . ASN A 1 120 ? 23.092 -1.689 -9.420 1.00 50.12 120 ASN A O 1
ATOM 940 N N . GLY A 1 121 ? 21.088 -2.635 -9.634 1.00 49.59 121 GLY A N 1
ATOM 941 C CA . GLY A 1 121 ? 21.213 -3.296 -8.324 1.00 49.59 121 GLY A CA 1
ATOM 942 C C . GLY A 1 121 ? 20.004 -4.089 -7.826 1.00 49.59 121 GLY A C 1
ATOM 943 O O . GLY A 1 121 ? 18.956 -4.146 -8.466 1.00 49.59 121 GLY A O 1
ATOM 944 N N . ARG A 1 122 ? 20.167 -4.727 -6.656 1.00 50.75 122 ARG A N 1
ATOM 945 C CA . ARG A 1 122 ? 19.086 -5.394 -5.909 1.00 50.75 122 ARG A CA 1
ATOM 946 C C . ARG A 1 122 ? 18.843 -4.668 -4.591 1.00 50.75 122 ARG A C 1
ATOM 948 O O . ARG A 1 122 ? 19.766 -4.558 -3.788 1.00 50.75 122 ARG A O 1
ATOM 955 N N . SER A 1 123 ? 17.604 -4.264 -4.357 1.00 57.84 123 SER A N 1
ATOM 956 C CA . SER A 1 123 ? 17.126 -3.693 -3.095 1.00 57.84 123 SER A CA 1
ATOM 957 C C . SER A 1 123 ? 15.959 -4.523 -2.560 1.00 57.84 123 SER A C 1
ATOM 959 O O . SER A 1 123 ? 15.338 -5.274 -3.310 1.00 57.84 123 SER A O 1
ATOM 961 N N . VAL A 1 124 ? 15.655 -4.405 -1.268 1.00 57.78 124 VAL A N 1
ATOM 962 C CA . VAL A 1 124 ? 14.478 -5.044 -0.659 1.00 57.78 124 VAL A CA 1
ATOM 963 C C . VAL A 1 124 ? 13.333 -4.032 -0.612 1.00 57.78 124 VAL A C 1
ATOM 965 O O . VAL A 1 124 ? 13.524 -2.885 -0.218 1.00 57.78 124 VAL A O 1
ATOM 968 N N . HIS A 1 125 ? 12.151 -4.471 -1.018 1.00 64.75 125 HIS A N 1
ATOM 969 C CA . HIS A 1 125 ? 10.876 -3.762 -1.003 1.00 64.75 125 HIS A CA 1
ATOM 970 C C . HIS A 1 125 ? 9.893 -4.531 -0.115 1.00 64.75 125 HIS A C 1
ATOM 972 O O . HIS A 1 125 ? 10.010 -5.745 0.026 1.00 64.75 125 HIS A O 1
ATOM 978 N N . ALA A 1 126 ? 8.922 -3.862 0.495 1.00 60.56 126 ALA A N 1
ATOM 979 C CA . ALA A 1 126 ? 7.851 -4.531 1.234 1.00 60.56 126 ALA A CA 1
ATOM 980 C C . ALA A 1 126 ? 6.547 -4.415 0.450 1.00 60.56 126 ALA A C 1
ATOM 982 O O . ALA A 1 126 ? 6.259 -3.345 -0.072 1.00 60.56 126 ALA A O 1
ATOM 983 N N . LEU A 1 127 ? 5.763 -5.489 0.387 1.00 60.28 127 LEU A N 1
ATOM 984 C CA . LEU A 1 127 ? 4.442 -5.524 -0.245 1.00 60.28 127 LEU A CA 1
ATOM 985 C C . LEU A 1 127 ? 3.391 -6.017 0.741 1.00 60.28 127 LEU A C 1
ATOM 987 O O . LEU A 1 127 ? 3.691 -6.843 1.606 1.00 60.28 127 LEU A O 1
ATOM 991 N N . THR A 1 128 ? 2.148 -5.569 0.568 1.00 60.56 128 THR A N 1
ATOM 992 C CA . THR A 1 128 ? 1.014 -6.109 1.320 1.00 60.56 128 THR A CA 1
ATOM 993 C C . THR A 1 128 ? 0.273 -7.123 0.461 1.00 60.56 128 THR A C 1
ATOM 995 O O . THR A 1 128 ? -0.219 -6.808 -0.618 1.00 60.56 128 THR A O 1
ATOM 998 N N . VAL A 1 129 ? 0.166 -8.353 0.946 1.00 68.75 129 VAL A N 1
ATOM 999 C CA . VAL A 1 129 ? -0.662 -9.406 0.351 1.00 68.75 129 VAL A CA 1
ATOM 1000 C C . VAL A 1 129 ? -1.803 -9.696 1.309 1.00 68.75 129 VAL A C 1
ATOM 1002 O O . VAL A 1 129 ? -1.574 -9.848 2.506 1.00 68.75 129 VAL A O 1
ATOM 1005 N N . PHE A 1 130 ? -3.034 -9.762 0.822 1.00 64.31 130 PHE A N 1
ATOM 1006 C CA . PHE A 1 130 ? -4.191 -9.933 1.690 1.00 64.31 130 PHE A CA 1
ATOM 1007 C C . PHE A 1 130 ? -5.265 -10.825 1.080 1.00 64.31 130 PHE A C 1
ATOM 1009 O O . PHE A 1 130 ? -5.330 -11.027 -0.132 1.00 64.31 130 PHE A O 1
ATOM 1016 N N . HIS A 1 131 ? -6.107 -11.365 1.958 1.00 53.62 131 HIS A N 1
ATOM 1017 C CA . HIS A 1 131 ? -7.269 -12.159 1.586 1.00 53.62 131 HIS A CA 1
ATOM 1018 C C . HIS A 1 131 ? -8.552 -11.429 1.973 1.00 53.62 131 HIS A C 1
ATOM 1020 O O . HIS A 1 131 ? -8.668 -10.910 3.085 1.00 53.62 131 HIS A O 1
ATOM 1026 N N . LEU A 1 132 ? -9.537 -11.468 1.077 1.00 48.28 132 LEU A N 1
ATOM 1027 C CA . LEU A 1 132 ? -10.915 -11.078 1.369 1.00 48.28 132 LEU A CA 1
ATOM 1028 C C . LEU A 1 132 ? -11.742 -12.330 1.650 1.00 48.28 132 LEU A C 1
ATOM 1030 O O . LEU A 1 132 ? -12.518 -12.786 0.820 1.00 48.28 132 LEU A O 1
ATOM 1034 N N . CYS A 1 133 ? -11.524 -12.923 2.819 1.00 40.31 133 CYS A N 1
ATOM 1035 C CA . CYS A 1 133 ? -12.380 -13.971 3.363 1.00 40.31 133 CYS A CA 1
ATOM 1036 C C . CYS A 1 133 ? -12.436 -13.799 4.881 1.00 40.31 133 CYS A C 1
ATOM 1038 O O . CYS A 1 133 ? -11.393 -13.706 5.523 1.00 40.31 133 CYS A O 1
ATOM 1040 N N . ALA A 1 134 ? -13.643 -13.820 5.452 1.00 34.12 134 ALA A N 1
ATOM 1041 C CA . ALA A 1 134 ? -13.871 -13.728 6.899 1.00 34.12 134 ALA A CA 1
ATOM 1042 C C . ALA A 1 134 ? -13.260 -14.902 7.701 1.00 34.12 134 ALA A C 1
ATOM 1044 O O . ALA A 1 134 ? -13.212 -14.861 8.925 1.00 34.12 134 ALA A O 1
ATOM 1045 N N . ALA A 1 135 ? -12.765 -15.940 7.021 1.00 34.44 135 ALA A N 1
ATOM 1046 C CA . ALA A 1 135 ? -12.100 -17.084 7.623 1.00 34.44 135 ALA A CA 1
ATOM 1047 C C . ALA A 1 135 ? -10.964 -17.569 6.710 1.00 34.44 135 ALA A C 1
ATOM 1049 O O . ALA A 1 135 ? -11.180 -18.382 5.815 1.00 34.44 135 ALA A O 1
ATOM 1050 N N . VAL A 1 136 ? -9.740 -17.078 6.915 1.00 35.88 136 VAL A N 1
ATOM 1051 C CA . VAL A 1 136 ? -8.542 -17.734 6.369 1.00 35.88 136 VAL A CA 1
ATOM 1052 C C . VAL A 1 136 ? -7.603 -18.035 7.523 1.00 35.88 136 VAL A C 1
ATOM 1054 O O . VAL A 1 136 ? -7.189 -17.147 8.261 1.00 35.88 136 VAL A O 1
ATOM 1057 N N . SER A 1 137 ? -7.291 -19.319 7.695 1.00 36.88 137 SER A N 1
ATOM 1058 C CA . SER A 1 137 ? -6.325 -19.794 8.682 1.00 36.88 137 SER A CA 1
ATOM 1059 C C . SER A 1 137 ? -4.962 -19.132 8.452 1.00 36.88 137 SER A C 1
ATOM 1061 O O . SER A 1 137 ? -4.431 -19.158 7.339 1.00 36.88 137 SER A O 1
ATOM 1063 N N . GLN A 1 138 ? -4.354 -18.621 9.529 1.00 38.38 138 GLN A N 1
ATOM 1064 C CA . GLN A 1 138 ? -3.006 -18.025 9.581 1.00 38.38 138 GLN A CA 1
ATOM 1065 C C . GLN A 1 138 ? -1.897 -18.888 8.931 1.00 38.38 138 GLN A C 1
ATOM 1067 O O . GLN A 1 138 ? -0.802 -18.400 8.649 1.00 38.38 138 GLN A O 1
ATOM 1072 N N . SER A 1 139 ? -2.158 -20.173 8.684 1.00 36.56 139 SER A N 1
ATOM 1073 C CA . SER A 1 139 ? -1.217 -21.140 8.116 1.00 36.56 139 SER A CA 1
ATOM 1074 C C . SER A 1 139 ? -0.978 -21.016 6.600 1.00 36.56 139 SER A C 1
ATOM 1076 O O . SER A 1 139 ? 0.041 -21.513 6.122 1.00 36.56 139 SER A O 1
ATOM 1078 N N . ALA A 1 140 ? -1.837 -20.320 5.844 1.00 36.44 140 ALA A N 1
ATOM 1079 C CA . ALA A 1 140 ? -1.752 -20.267 4.376 1.00 36.44 140 ALA A CA 1
ATOM 1080 C C . ALA A 1 140 ? -0.689 -19.296 3.810 1.00 36.44 140 ALA A C 1
ATOM 1082 O O . ALA A 1 140 ? -0.354 -19.372 2.630 1.00 36.44 140 ALA A O 1
ATOM 1083 N N . CYS A 1 141 ? -0.128 -18.392 4.623 1.00 37.22 141 CYS A N 1
ATOM 1084 C CA . CYS A 1 141 ? 0.641 -17.245 4.113 1.00 37.22 141 CYS A CA 1
ATOM 1085 C C . CYS A 1 141 ? 2.156 -17.258 4.336 1.00 37.22 141 CYS A C 1
ATOM 1087 O O . CYS A 1 141 ? 2.822 -16.261 4.062 1.00 37.22 141 CYS A O 1
ATOM 1089 N N . LYS A 1 142 ? 2.743 -18.379 4.764 1.00 33.25 142 LYS A N 1
ATOM 1090 C CA . LYS A 1 142 ? 4.196 -18.472 5.010 1.00 33.25 142 LYS A CA 1
ATOM 1091 C C . LYS A 1 142 ? 5.060 -18.592 3.736 1.00 33.25 142 LYS A C 1
ATOM 1093 O O . LYS A 1 142 ? 6.260 -18.820 3.845 1.00 33.25 142 LYS A O 1
ATOM 1098 N N . CYS A 1 143 ? 4.487 -18.472 2.531 1.00 31.20 143 CYS A N 1
ATOM 1099 C CA . CYS A 1 143 ? 5.097 -19.011 1.304 1.00 31.20 143 CYS A CA 1
ATOM 1100 C C . CYS A 1 143 ? 5.060 -18.074 0.087 1.00 31.20 143 CYS A C 1
ATOM 1102 O O . CYS A 1 143 ? 4.894 -18.545 -1.038 1.00 31.20 143 CYS A O 1
ATOM 1104 N N . PHE A 1 144 ? 5.214 -16.763 0.279 1.00 37.47 144 PHE A N 1
ATOM 1105 C CA . PHE A 1 144 ? 5.218 -15.810 -0.833 1.00 37.47 144 PHE A CA 1
ATOM 1106 C C . PHE A 1 144 ? 6.557 -15.078 -0.938 1.00 37.47 144 PHE A C 1
ATOM 1108 O O . PHE A 1 144 ? 7.062 -14.531 0.036 1.00 37.47 144 PHE A O 1
ATOM 1115 N N . GLU A 1 145 ? 7.129 -15.080 -2.141 1.00 36.56 145 GLU A N 1
ATOM 1116 C CA . GLU A 1 145 ? 8.279 -14.262 -2.530 1.00 36.56 145 GLU A CA 1
ATOM 1117 C C . GLU A 1 145 ? 7.869 -13.531 -3.816 1.00 36.56 145 GLU A C 1
ATOM 1119 O O . GLU A 1 145 ? 7.618 -14.160 -4.853 1.00 36.56 145 GLU A O 1
ATOM 1124 N N . VAL A 1 146 ? 7.736 -12.209 -3.744 1.00 38.59 146 VAL A N 1
ATOM 1125 C CA . VAL A 1 146 ? 7.394 -11.361 -4.896 1.00 38.59 146 VAL A CA 1
ATOM 1126 C C . VAL A 1 146 ? 8.671 -10.670 -5.371 1.00 38.59 146 VAL A C 1
ATOM 1128 O O . VAL A 1 146 ? 9.530 -10.330 -4.572 1.00 38.59 146 VAL A O 1
ATOM 1131 N N . GLN A 1 147 ? 8.866 -10.481 -6.670 1.00 38.69 147 GLN A N 1
ATOM 1132 C CA . GLN A 1 147 ? 10.028 -9.751 -7.190 1.00 38.69 147 GLN A CA 1
ATOM 1133 C C . GLN A 1 147 ? 9.546 -8.654 -8.141 1.00 38.69 147 GLN A C 1
ATOM 1135 O O . GLN A 1 147 ? 8.894 -8.928 -9.143 1.00 38.69 147 GLN A O 1
ATOM 1140 N N . THR A 1 148 ? 9.858 -7.402 -7.837 1.00 36.22 148 THR A N 1
ATOM 1141 C CA . THR A 1 148 ? 9.582 -6.238 -8.679 1.00 36.22 148 THR A CA 1
ATOM 1142 C C . THR A 1 148 ? 10.803 -5.988 -9.574 1.00 36.22 148 THR A C 1
ATOM 1144 O O . THR A 1 148 ? 11.944 -6.007 -9.112 1.00 36.22 148 THR A O 1
ATOM 1147 N N . ARG A 1 149 ? 10.611 -5.838 -10.889 1.00 37.31 149 ARG A N 1
ATOM 1148 C CA . ARG A 1 149 ? 11.719 -5.563 -11.824 1.00 37.31 149 ARG A CA 1
ATOM 1149 C C . ARG A 1 149 ? 11.393 -4.355 -12.690 1.00 37.31 149 ARG A C 1
ATOM 1151 O O . ARG A 1 149 ? 10.375 -4.376 -13.375 1.00 37.31 149 ARG A O 1
ATOM 1158 N N . ALA A 1 150 ? 12.286 -3.369 -12.717 1.00 34.56 150 ALA A N 1
ATOM 1159 C CA . ALA A 1 150 ? 12.342 -2.406 -13.810 1.00 34.56 150 ALA A CA 1
ATOM 1160 C C . ALA A 1 150 ? 12.857 -3.154 -15.054 1.00 34.56 150 ALA A C 1
ATOM 1162 O O . ALA A 1 150 ? 13.900 -3.809 -15.006 1.00 34.56 150 ALA A O 1
ATOM 1163 N N . SER A 1 151 ? 12.080 -3.168 -16.133 1.00 35.06 151 SER A N 1
ATOM 1164 C CA . SER A 1 151 ? 12.424 -3.893 -17.357 1.00 35.06 151 SER A CA 1
ATOM 1165 C C . SER A 1 151 ? 13.387 -3.072 -18.217 1.00 35.06 151 SER A C 1
ATOM 1167 O O . SER A 1 151 ? 13.012 -2.016 -18.709 1.00 35.06 151 SER A O 1
ATOM 1169 N N . THR A 1 152 ? 14.579 -3.603 -18.486 1.00 32.00 152 THR A N 1
ATOM 1170 C CA . THR A 1 152 ? 15.379 -3.275 -19.674 1.00 32.00 152 THR A CA 1
ATOM 1171 C C . THR A 1 152 ? 15.716 -4.585 -20.381 1.00 32.00 152 THR A C 1
ATOM 1173 O O . THR A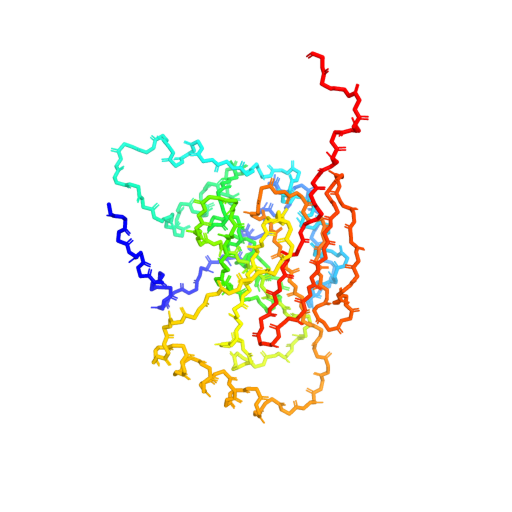 1 152 ? 16.702 -5.240 -20.074 1.00 32.00 152 THR A O 1
ATOM 1176 N N . GLN A 1 153 ? 14.836 -4.997 -21.297 1.00 32.66 153 GLN A N 1
ATOM 1177 C CA . GLN A 1 153 ? 14.965 -6.178 -22.163 1.00 32.66 153 GLN A CA 1
ATOM 1178 C C . GLN A 1 153 ? 15.057 -7.560 -21.471 1.00 32.66 153 GLN A C 1
ATOM 1180 O O . GLN A 1 153 ? 15.645 -7.790 -20.416 1.00 32.66 153 GLN A O 1
ATOM 1185 N N . GLY A 1 154 ? 14.390 -8.538 -22.084 1.00 33.56 154 GLY A N 1
ATOM 1186 C CA . GLY A 1 154 ? 14.288 -9.895 -21.565 1.00 33.56 154 GLY A CA 1
ATOM 1187 C C . GLY A 1 154 ? 15.603 -10.684 -21.571 1.00 33.56 154 GLY A C 1
ATOM 1188 O O . GLY A 1 154 ? 16.488 -10.468 -22.384 1.00 33.56 154 GLY A O 1
ATOM 1189 N N . LEU A 1 155 ? 15.617 -11.714 -20.715 1.00 38.56 155 LEU A N 1
ATOM 1190 C CA . LEU A 1 155 ? 16.362 -12.970 -20.879 1.00 38.56 155 LEU A CA 1
ATOM 1191 C C . LEU A 1 155 ? 17.897 -12.863 -20.986 1.00 38.56 155 LEU A C 1
ATOM 1193 O O . LEU A 1 155 ? 18.440 -12.796 -22.080 1.00 38.56 155 LEU A O 1
ATOM 1197 N N . ARG A 1 156 ? 18.603 -13.135 -19.876 1.00 30.30 156 ARG A N 1
ATOM 1198 C CA . ARG A 1 156 ? 19.503 -14.308 -19.741 1.00 30.30 156 ARG A CA 1
ATOM 1199 C C . ARG A 1 156 ? 20.145 -14.410 -18.349 1.00 30.30 156 ARG A C 1
ATOM 1201 O O . ARG A 1 156 ? 20.391 -13.427 -17.668 1.00 30.30 156 ARG A O 1
ATOM 1208 N N . SER A 1 157 ? 20.304 -15.674 -17.948 1.00 42.31 157 SER A N 1
ATOM 1209 C CA . SER A 1 157 ? 21.131 -16.280 -16.888 1.00 42.31 157 SER A CA 1
ATOM 1210 C C . SER A 1 157 ? 21.506 -15.480 -15.632 1.00 42.31 157 SER A C 1
ATOM 1212 O O . SER A 1 157 ? 22.290 -14.545 -15.698 1.00 42.31 157 SER A O 1
ATOM 1214 N N . CYS A 1 158 ? 21.182 -16.034 -14.453 1.00 31.67 158 CYS A N 1
ATOM 1215 C CA . CYS A 1 158 ? 22.253 -16.357 -13.501 1.00 31.67 158 CYS A CA 1
ATOM 1216 C C . CYS A 1 158 ? 21.834 -17.394 -12.444 1.00 31.67 158 CYS A C 1
ATOM 1218 O O . CYS A 1 158 ? 20.788 -17.292 -11.798 1.00 31.67 158 CYS A O 1
ATOM 1220 N N . ARG A 1 159 ? 22.676 -18.426 -12.317 1.00 36.88 159 ARG A N 1
ATOM 1221 C CA . ARG A 1 159 ? 22.636 -19.520 -11.339 1.00 36.88 159 ARG A CA 1
ATOM 1222 C C . ARG A 1 159 ? 23.340 -19.106 -10.032 1.00 36.88 159 ARG A C 1
ATOM 1224 O O . ARG A 1 159 ? 24.151 -18.193 -10.021 1.00 36.88 159 ARG A O 1
ATOM 1231 N N . ARG A 1 160 ? 23.090 -19.931 -9.003 1.00 36.53 160 ARG A N 1
ATOM 1232 C CA . ARG A 1 160 ? 23.780 -20.124 -7.702 1.00 36.53 160 ARG A CA 1
ATOM 1233 C C . ARG A 1 160 ? 23.272 -19.351 -6.476 1.00 36.53 160 ARG A C 1
ATOM 1235 O O . ARG A 1 160 ? 23.514 -18.174 -6.267 1.00 36.53 160 ARG A O 1
ATOM 1242 N N . SER A 1 161 ? 22.573 -20.122 -5.640 1.00 38.50 161 SER A N 1
ATOM 1243 C CA . SER A 1 161 ? 22.604 -20.156 -4.168 1.00 38.50 161 SER A CA 1
ATOM 1244 C C . SER A 1 161 ? 21.598 -21.253 -3.783 1.00 38.50 161 SER A C 1
ATOM 1246 O O . SER A 1 161 ? 20.398 -21.005 -3.687 1.00 38.50 161 SER A O 1
ATOM 1248 N N . SER A 1 162 ? 22.043 -22.516 -3.790 1.00 48.59 162 SER A N 1
ATOM 1249 C CA . SER A 1 162 ? 21.163 -23.693 -3.919 1.00 48.59 162 SER A CA 1
ATOM 1250 C C . SER A 1 162 ? 20.711 -24.324 -2.603 1.00 48.59 162 SER A C 1
ATOM 1252 O O . SER A 1 162 ? 19.774 -25.106 -2.639 1.00 48.59 162 SER A O 1
ATOM 1254 N N . ARG A 1 163 ? 21.304 -24.003 -1.446 1.00 40.53 163 ARG A N 1
ATOM 1255 C CA . ARG A 1 163 ? 20.982 -24.722 -0.194 1.00 40.53 163 ARG A CA 1
ATOM 1256 C C . ARG A 1 163 ? 19.955 -24.012 0.697 1.00 40.53 163 ARG A C 1
ATOM 1258 O O . ARG A 1 163 ? 18.988 -24.646 1.103 1.00 40.53 163 ARG A O 1
ATOM 1265 N N . LEU A 1 164 ? 20.054 -22.694 0.889 1.00 43.31 164 LEU A N 1
ATOM 1266 C CA . LEU A 1 164 ? 19.046 -21.927 1.648 1.00 43.31 164 LEU A CA 1
ATOM 1267 C C . LEU A 1 164 ? 17.732 -21.738 0.863 1.00 43.31 164 LEU A C 1
ATOM 1269 O O . LEU A 1 164 ? 16.649 -21.824 1.434 1.00 43.31 164 LEU A O 1
ATOM 1273 N N . LYS A 1 165 ? 17.813 -21.601 -0.470 1.00 48.31 165 LYS A N 1
ATOM 1274 C CA . LYS A 1 165 ? 16.633 -21.528 -1.352 1.00 48.31 165 LYS A CA 1
ATOM 1275 C C . LYS A 1 165 ? 15.879 -22.851 -1.454 1.00 48.31 165 LYS A C 1
ATOM 1277 O O . LYS A 1 165 ? 14.678 -22.829 -1.682 1.00 48.31 165 LYS A O 1
ATOM 1282 N N . GLN A 1 166 ? 16.558 -23.991 -1.307 1.00 43.97 166 GLN A N 1
ATOM 1283 C CA . GLN A 1 166 ? 15.900 -25.298 -1.351 1.00 43.97 166 GLN A CA 1
ATOM 1284 C C . GLN A 1 166 ? 15.111 -25.566 -0.068 1.00 43.97 166 GLN A C 1
ATOM 1286 O O . GLN A 1 166 ? 14.006 -26.084 -0.152 1.00 43.97 166 GLN A O 1
ATOM 1291 N N . LYS A 1 167 ? 15.620 -25.143 1.097 1.00 44.28 167 LYS A N 1
ATOM 1292 C CA . LYS A 1 167 ? 14.898 -25.273 2.369 1.00 44.28 167 LYS A CA 1
ATOM 1293 C C . LYS A 1 167 ? 13.613 -24.434 2.380 1.00 44.28 167 LYS A C 1
ATOM 1295 O O . LYS A 1 167 ? 12.541 -24.992 2.579 1.00 44.28 167 LYS A O 1
ATOM 1300 N N . ALA A 1 168 ? 13.702 -23.153 2.007 1.00 47.00 168 ALA A N 1
ATOM 1301 C CA . ALA A 1 168 ? 12.528 -22.285 1.871 1.00 47.00 168 ALA A CA 1
ATOM 1302 C C . ALA A 1 168 ? 11.535 -22.780 0.795 1.00 47.00 168 ALA A C 1
ATOM 1304 O O . ALA A 1 168 ? 10.326 -22.669 0.968 1.00 47.00 168 ALA A O 1
ATOM 1305 N N . ARG A 1 169 ? 12.023 -23.379 -0.305 1.00 48.53 169 ARG A N 1
ATOM 1306 C CA . ARG A 1 169 ? 11.169 -24.003 -1.336 1.00 48.53 169 ARG A CA 1
ATOM 1307 C C . ARG A 1 169 ? 10.460 -25.258 -0.847 1.00 48.53 169 ARG A C 1
ATOM 1309 O O . ARG A 1 169 ? 9.285 -25.419 -1.148 1.00 48.53 169 ARG A O 1
ATOM 1316 N N . ASN A 1 170 ? 11.155 -26.131 -0.126 1.00 46.28 170 ASN A N 1
ATOM 1317 C CA . ASN A 1 170 ? 10.572 -27.366 0.392 1.00 46.28 170 ASN A CA 1
ATOM 1318 C C . ASN A 1 170 ? 9.509 -27.052 1.457 1.00 46.28 170 ASN A C 1
ATOM 1320 O O . ASN A 1 170 ? 8.443 -27.660 1.452 1.00 46.28 170 ASN A O 1
ATOM 1324 N N . GLU A 1 171 ? 9.756 -26.049 2.305 1.00 45.12 171 GLU A N 1
ATOM 1325 C CA . GLU A 1 171 ? 8.777 -25.546 3.277 1.00 45.12 171 GLU A CA 1
ATOM 1326 C C . GLU A 1 171 ? 7.573 -24.892 2.574 1.00 45.12 171 GLU A C 1
ATOM 1328 O O . GLU A 1 171 ? 6.428 -25.182 2.918 1.00 45.12 171 GLU A O 1
ATOM 1333 N N . ALA A 1 172 ? 7.804 -24.106 1.515 1.00 43.22 172 ALA A N 1
ATOM 1334 C CA . ALA A 1 172 ? 6.732 -23.509 0.719 1.00 43.22 172 ALA A CA 1
ATOM 1335 C C . ALA A 1 172 ? 5.860 -24.540 -0.013 1.00 43.22 172 ALA A C 1
ATOM 1337 O O . ALA A 1 172 ? 4.634 -24.428 -0.048 1.00 43.22 172 ALA A O 1
ATOM 1338 N N . GLN A 1 173 ? 6.485 -25.571 -0.578 1.00 43.00 173 GLN A N 1
ATOM 1339 C CA . GLN A 1 173 ? 5.806 -26.628 -1.320 1.00 43.00 173 GLN A CA 1
ATOM 1340 C C . GLN A 1 173 ? 5.004 -27.554 -0.391 1.00 43.00 173 GLN A C 1
ATOM 1342 O O . GLN A 1 173 ? 3.907 -27.979 -0.752 1.00 43.00 173 GLN A O 1
ATOM 1347 N N . TYR A 1 174 ? 5.500 -27.792 0.828 1.00 41.94 174 TYR A N 1
ATOM 1348 C CA . TYR A 1 174 ? 4.782 -28.525 1.872 1.00 41.94 174 TYR A CA 1
ATOM 1349 C C . TYR A 1 174 ? 3.534 -27.772 2.363 1.00 41.94 174 TYR A C 1
ATOM 1351 O O . TYR A 1 174 ? 2.479 -28.376 2.557 1.00 41.94 174 TYR A O 1
ATOM 1359 N N . CYS A 1 175 ? 3.614 -26.446 2.510 1.00 39.19 175 CYS A N 1
ATOM 1360 C CA . CYS A 1 175 ? 2.460 -25.621 2.875 1.00 39.19 175 CYS A CA 1
ATOM 1361 C C . CYS A 1 175 ? 1.399 -25.560 1.763 1.00 39.19 175 CYS A C 1
ATOM 1363 O O . CYS A 1 175 ? 0.211 -25.661 2.060 1.00 39.19 175 CYS A O 1
ATOM 1365 N N . LEU A 1 176 ? 1.805 -25.473 0.490 1.00 39.62 176 LEU A N 1
ATOM 1366 C CA . LEU A 1 176 ? 0.881 -25.421 -0.655 1.00 39.62 176 LEU A CA 1
ATOM 1367 C C . LEU A 1 176 ? 0.065 -26.709 -0.841 1.00 39.62 176 LEU A C 1
ATOM 1369 O O . LEU A 1 176 ? -1.083 -26.645 -1.268 1.00 39.62 176 LEU A O 1
ATOM 1373 N N . GLN A 1 177 ? 0.621 -27.873 -0.495 1.00 39.25 177 GLN A N 1
ATOM 1374 C CA . GLN A 1 177 ? -0.072 -29.163 -0.628 1.00 39.25 177 GLN A CA 1
ATOM 1375 C C . GLN A 1 177 ? -1.122 -29.423 0.466 1.00 39.25 177 GLN A C 1
ATOM 1377 O O . GLN A 1 177 ? -1.974 -30.293 0.296 1.00 39.25 177 GLN A O 1
ATOM 1382 N N . LYS A 1 178 ? -1.091 -28.680 1.581 1.00 37.84 178 LYS A N 1
ATOM 1383 C CA . LYS A 1 178 ? -2.042 -28.839 2.697 1.00 37.84 178 LYS A CA 1
ATOM 1384 C C . LYS A 1 178 ? -3.227 -27.873 2.665 1.00 37.84 178 LYS A C 1
ATOM 1386 O O . LYS A 1 178 ? -4.163 -28.056 3.444 1.00 37.84 178 LYS A O 1
ATOM 1391 N N . VAL A 1 179 ? -3.235 -26.888 1.767 1.00 40.00 179 VAL A N 1
ATOM 1392 C CA . VAL A 1 179 ? -4.404 -26.024 1.565 1.00 40.00 179 VAL A CA 1
ATOM 1393 C C . VAL A 1 179 ? -5.415 -26.789 0.711 1.00 40.00 179 VAL A C 1
ATOM 1395 O O . VAL A 1 179 ? -5.3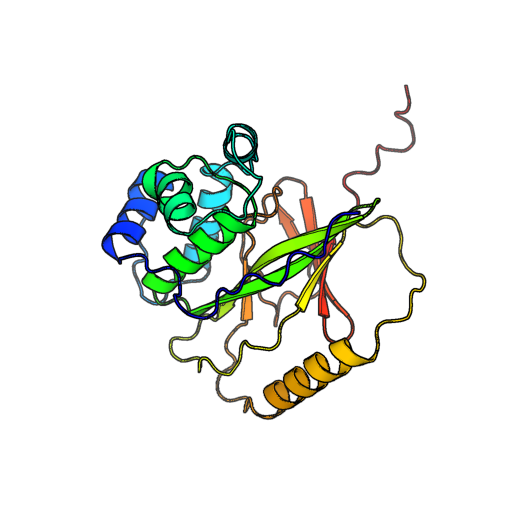11 -26.840 -0.512 1.00 40.00 179 VAL A O 1
ATOM 1398 N N . ARG A 1 180 ? -6.389 -27.438 1.362 1.00 34.19 180 ARG A N 1
ATOM 1399 C CA . A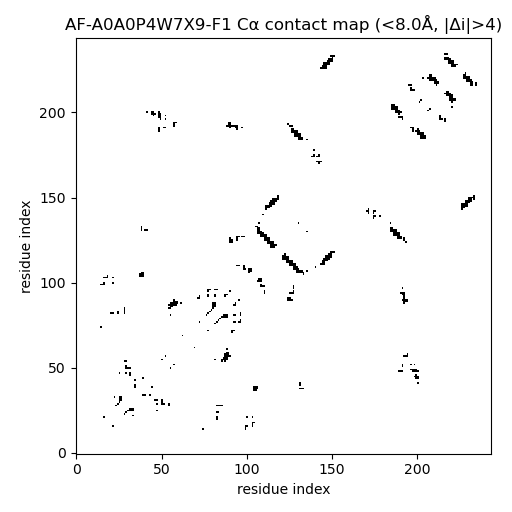RG A 1 180 ? -7.555 -27.994 0.660 1.00 34.19 180 ARG A CA 1
ATOM 1400 C C . ARG A 1 180 ? -8.279 -26.849 -0.070 1.00 34.19 180 ARG A C 1
ATOM 1402 O O . ARG A 1 180 ? -8.426 -25.783 0.525 1.00 34.19 180 ARG A O 1
ATOM 1409 N N . PRO A 1 181 ? -8.776 -27.049 -1.303 1.00 37.88 181 PRO A N 1
ATOM 1410 C CA . PRO A 1 181 ? -9.443 -26.019 -2.105 1.00 37.88 181 PRO A CA 1
ATOM 1411 C C . PRO A 1 181 ? -10.880 -25.742 -1.622 1.00 37.88 181 PRO A C 1
ATOM 1413 O O . PRO A 1 181 ? -11.809 -25.648 -2.422 1.00 37.88 181 PRO A O 1
ATOM 1416 N N . HIS A 1 182 ? -11.093 -25.643 -0.310 1.00 36.34 182 HIS A N 1
ATOM 1417 C CA . HIS A 1 182 ? -12.382 -25.274 0.261 1.00 36.34 182 HIS A CA 1
ATOM 1418 C C . HIS A 1 182 ? -12.397 -23.766 0.530 1.00 36.34 182 HIS A C 1
ATOM 1420 O O . HIS A 1 182 ? -11.628 -23.267 1.342 1.00 36.34 182 HIS A O 1
ATOM 1426 N N . HIS A 1 183 ? -13.283 -23.082 -0.201 1.00 43.50 183 HIS A N 1
ATOM 1427 C CA . HIS A 1 183 ? -13.389 -21.634 -0.411 1.00 43.50 183 HIS A CA 1
ATOM 1428 C C . HIS A 1 183 ? -12.238 -21.010 -1.216 1.00 43.50 183 HIS A C 1
ATOM 1430 O O . HIS A 1 183 ? -11.121 -20.846 -0.736 1.00 43.50 183 HIS A O 1
ATOM 1436 N N . ARG A 1 184 ? -12.542 -20.616 -2.464 1.00 52.50 184 ARG A N 1
ATOM 1437 C CA . ARG A 1 184 ? -11.696 -19.759 -3.309 1.00 52.50 184 ARG A CA 1
ATOM 1438 C C . ARG A 1 184 ? -11.569 -18.381 -2.649 1.00 52.50 184 ARG A C 1
ATOM 1440 O O . ARG A 1 184 ? -12.291 -17.459 -3.009 1.00 52.50 184 ARG A O 1
ATOM 1447 N N . SER A 1 185 ? -10.704 -18.243 -1.651 1.00 64.56 185 SER A N 1
ATOM 1448 C CA . SER A 1 185 ? -10.333 -16.927 -1.150 1.00 64.56 185 SER A CA 1
ATOM 1449 C C . SER A 1 185 ? -9.541 -16.221 -2.249 1.00 64.56 185 SER A C 1
ATOM 1451 O O . SER A 1 185 ? -8.502 -16.700 -2.713 1.00 64.56 185 SER A O 1
ATOM 1453 N N . SER A 1 186 ? -10.068 -15.101 -2.737 1.00 80.88 186 SER A N 1
ATOM 1454 C CA . SER A 1 186 ? -9.344 -14.280 -3.702 1.00 80.88 186 SER A CA 1
ATOM 1455 C C . SER A 1 186 ? -8.129 -13.673 -3.004 1.00 80.88 186 SER A C 1
ATOM 1457 O O . SER A 1 186 ? -8.247 -13.036 -1.951 1.00 80.88 186 SER A O 1
ATOM 1459 N N . LEU A 1 187 ? -6.953 -13.946 -3.568 1.00 86.56 187 LEU A N 1
ATOM 1460 C CA . LEU A 1 187 ? -5.670 -13.468 -3.077 1.00 86.56 187 LEU A CA 1
ATOM 1461 C C . LEU A 1 187 ? -5.359 -12.145 -3.765 1.00 86.56 187 LEU A C 1
ATOM 1463 O O . LEU A 1 187 ? -5.246 -12.105 -4.987 1.00 86.56 187 LEU A O 1
ATOM 1467 N N . TYR A 1 188 ? -5.174 -11.084 -2.991 1.00 91.38 188 TYR A N 1
ATOM 1468 C CA . TYR A 1 188 ? -4.885 -9.759 -3.519 1.00 91.38 188 TYR A CA 1
ATOM 1469 C C . TYR A 1 188 ? -3.491 -9.289 -3.124 1.00 91.38 188 TYR A C 1
ATOM 1471 O O . TYR A 1 188 ? -2.991 -9.605 -2.042 1.00 91.38 188 TYR A O 1
ATOM 1479 N N . VAL A 1 189 ? -2.878 -8.481 -3.983 1.00 91.75 189 VAL A N 1
ATOM 1480 C CA . VAL A 1 189 ? -1.693 -7.686 -3.649 1.00 91.75 189 VAL A CA 1
ATOM 1481 C C . VAL A 1 189 ? -2.041 -6.202 -3.692 1.00 91.75 189 VAL A C 1
ATOM 1483 O O . VAL A 1 189 ? -2.682 -5.739 -4.632 1.00 91.75 189 VAL A O 1
ATOM 1486 N N . ALA A 1 190 ? -1.611 -5.464 -2.673 1.00 93.12 190 ALA A N 1
ATOM 1487 C CA . ALA A 1 190 ? -1.631 -4.010 -2.622 1.00 93.12 190 ALA A CA 1
ATOM 1488 C C . ALA A 1 190 ? -0.224 -3.486 -2.334 1.00 93.12 190 ALA A C 1
ATOM 1490 O O . ALA A 1 190 ? 0.525 -4.044 -1.525 1.00 93.12 190 ALA A O 1
ATOM 1491 N N . ASP A 1 191 ? 0.119 -2.389 -2.996 1.00 92.50 191 ASP A N 1
ATOM 1492 C CA . ASP A 1 191 ? 1.369 -1.679 -2.781 1.00 92.50 191 ASP A CA 1
ATOM 1493 C C . ASP A 1 191 ? 1.084 -0.183 -2.694 1.00 92.50 191 ASP A C 1
ATOM 1495 O O . ASP A 1 191 ? 0.785 0.480 -3.685 1.00 92.50 191 ASP A O 1
ATOM 1499 N N . VAL A 1 192 ? 1.147 0.344 -1.478 1.00 95.06 192 VAL A N 1
ATOM 1500 C CA . VAL A 1 192 ? 1.004 1.781 -1.212 1.00 95.06 192 VAL A CA 1
ATOM 1501 C C . VAL A 1 192 ? 2.360 2.455 -1.014 1.00 95.06 192 VAL A C 1
ATOM 1503 O O . VAL A 1 192 ? 2.428 3.619 -0.644 1.00 95.06 192 VAL A O 1
ATOM 1506 N N . GLY A 1 193 ? 3.455 1.715 -1.209 1.00 91.12 193 GLY A N 1
ATOM 1507 C CA . GLY A 1 193 ? 4.793 2.138 -0.818 1.00 91.12 193 GLY A CA 1
ATOM 1508 C C . GLY A 1 193 ? 5.845 1.981 -1.906 1.00 91.12 193 GLY A C 1
ATOM 1509 O O . GLY A 1 193 ? 7.021 2.002 -1.572 1.00 91.12 193 GLY A O 1
ATOM 1510 N N . CYS A 1 194 ? 5.488 1.781 -3.179 1.00 85.19 194 CYS A N 1
ATOM 1511 C CA . CYS A 1 194 ? 6.476 1.643 -4.261 1.00 85.19 194 CYS A CA 1
ATOM 1512 C C . CYS A 1 194 ? 6.979 2.944 -4.880 1.00 85.19 194 CYS A C 1
ATOM 1514 O O . CYS A 1 194 ? 7.808 2.875 -5.784 1.00 85.19 194 CYS A O 1
ATOM 1516 N N . GLY A 1 195 ? 6.461 4.099 -4.465 1.00 83.44 195 GLY A N 1
ATOM 1517 C CA . GLY A 1 195 ? 6.791 5.389 -5.081 1.00 83.44 195 GLY A CA 1
ATOM 1518 C C . GLY A 1 195 ? 6.141 5.635 -6.443 1.00 83.44 195 GLY A C 1
ATOM 1519 O O . GLY A 1 195 ? 6.184 6.754 -6.935 1.00 83.44 195 GLY A O 1
ATOM 1520 N N . PHE A 1 196 ? 5.480 4.624 -7.011 1.00 83.69 196 PHE A N 1
ATOM 1521 C CA . PHE A 1 196 ? 4.597 4.765 -8.162 1.00 83.69 196 PHE A CA 1
ATOM 1522 C C . PHE A 1 196 ? 3.148 4.462 -7.760 1.00 83.69 196 PHE A C 1
ATOM 1524 O O . PHE A 1 196 ? 2.931 3.527 -6.981 1.00 83.69 196 PHE A O 1
ATOM 1531 N N . PRO A 1 197 ? 2.161 5.201 -8.286 1.00 81.62 197 PRO A N 1
ATOM 1532 C CA . PRO A 1 197 ? 0.760 5.035 -7.919 1.00 81.62 197 PRO A CA 1
ATOM 1533 C C . PRO A 1 197 ? 0.148 3.787 -8.566 1.00 81.62 197 PRO A C 1
ATOM 1535 O O . PRO A 1 197 ? -0.377 3.838 -9.672 1.00 81.62 197 PRO A O 1
ATOM 1538 N N . THR A 1 198 ? 0.174 2.652 -7.866 1.00 87.00 198 THR A N 1
ATOM 1539 C CA . THR A 1 198 ? -0.716 1.522 -8.178 1.00 87.00 198 THR A CA 1
ATOM 1540 C C . THR A 1 198 ? -2.018 1.722 -7.413 1.00 87.00 198 THR A C 1
ATOM 1542 O O . TH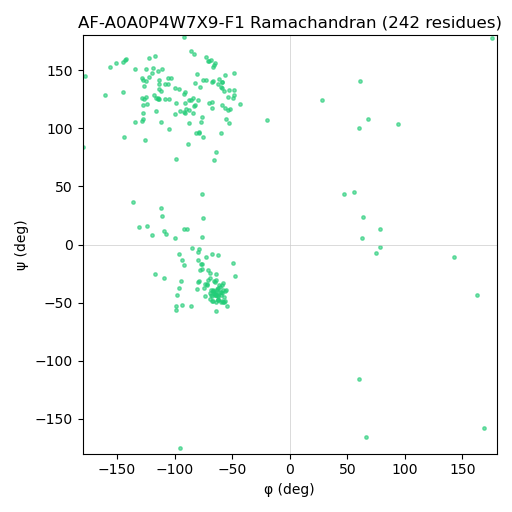R A 1 198 ? -2.051 1.549 -6.194 1.00 87.00 198 THR A O 1
ATOM 1545 N N . LEU A 1 199 ? -3.080 2.129 -8.108 1.00 92.81 199 LEU A N 1
ATOM 1546 C CA . LEU A 1 199 ? -4.290 2.717 -7.510 1.00 92.81 199 LEU A CA 1
ATOM 1547 C C . LEU A 1 199 ? -5.359 1.686 -7.127 1.00 92.81 199 LEU A C 1
ATOM 1549 O O . LEU A 1 199 ? -6.520 2.024 -6.878 1.00 92.81 199 LEU A O 1
ATOM 1553 N N . ARG A 1 200 ? -4.982 0.410 -7.121 1.00 94.19 200 ARG A N 1
ATOM 1554 C CA . ARG A 1 200 ? -5.886 -0.709 -6.882 1.00 94.19 200 ARG A CA 1
ATOM 1555 C C . ARG A 1 200 ? -5.135 -1.925 -6.363 1.00 94.19 200 ARG A C 1
ATOM 1557 O O . ARG A 1 200 ? -3.960 -2.134 -6.668 1.00 94.19 200 ARG A O 1
ATOM 1564 N N . ALA A 1 201 ? -5.848 -2.751 -5.618 1.00 94.69 201 ALA A N 1
ATOM 1565 C CA . ALA A 1 201 ? -5.423 -4.097 -5.306 1.00 94.69 201 ALA A CA 1
ATOM 1566 C C . ALA A 1 201 ? -5.616 -5.013 -6.524 1.00 94.69 201 ALA A C 1
ATOM 1568 O O . ALA A 1 201 ? -6.606 -4.902 -7.245 1.00 94.69 201 ALA A O 1
ATOM 1569 N N . ILE A 1 202 ? -4.667 -5.922 -6.739 1.00 92.50 202 ILE A N 1
ATOM 1570 C CA . ILE A 1 202 ? -4.631 -6.822 -7.901 1.00 92.50 202 ILE A CA 1
ATOM 1571 C C . ILE A 1 202 ? -4.954 -8.243 -7.451 1.00 92.50 202 ILE A C 1
ATOM 1573 O O . ILE A 1 202 ? -4.278 -8.760 -6.558 1.00 92.50 202 ILE A O 1
ATOM 1577 N N . ASN A 1 203 ? -5.954 -8.882 -8.066 1.00 93.31 203 ASN A N 1
ATOM 1578 C CA . ASN A 1 203 ? -6.326 -10.262 -7.756 1.00 93.31 203 ASN A CA 1
ATOM 1579 C C . ASN A 1 203 ? -5.328 -11.236 -8.403 1.00 93.31 203 ASN A C 1
ATOM 1581 O O . ASN A 1 203 ? -5.365 -11.492 -9.601 1.00 93.31 203 ASN A O 1
ATOM 1585 N N . LEU A 1 204 ? -4.444 -11.845 -7.617 1.00 87.69 204 LEU A N 1
ATOM 1586 C CA . LEU A 1 204 ? -3.411 -12.764 -8.105 1.00 87.69 204 LEU A CA 1
ATOM 1587 C C . LEU A 1 204 ? -3.955 -14.090 -8.669 1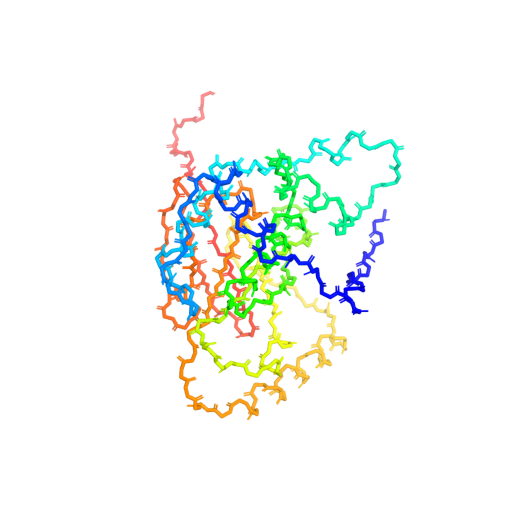.00 87.69 204 LEU A C 1
ATOM 1589 O O . LEU A 1 204 ? -3.172 -14.869 -9.216 1.00 87.69 204 LEU A O 1
ATOM 1593 N N . ASN A 1 205 ? -5.254 -14.366 -8.530 1.00 87.00 205 ASN A N 1
ATOM 1594 C CA . ASN A 1 205 ? -5.898 -15.534 -9.131 1.00 87.00 205 ASN A CA 1
ATOM 1595 C C . ASN A 1 205 ? -6.538 -15.213 -10.491 1.00 87.00 205 ASN A C 1
ATOM 1597 O O . ASN A 1 205 ? -6.595 -16.089 -11.348 1.00 87.00 205 ASN A O 1
ATOM 1601 N N . GLU A 1 206 ? -7.015 -13.981 -10.687 1.00 89.31 206 GLU A N 1
ATOM 1602 C CA . GLU A 1 206 ? -7.845 -13.597 -11.844 1.00 89.31 206 GLU A CA 1
ATOM 1603 C C . GLU A 1 206 ? -7.196 -12.549 -12.749 1.00 89.31 206 GLU A C 1
ATOM 1605 O O . GLU A 1 206 ? -7.524 -12.474 -13.930 1.00 89.31 206 GLU A O 1
ATOM 1610 N N . ASP A 1 207 ? -6.288 -11.739 -12.210 1.00 89.75 207 ASP A N 1
ATOM 1611 C CA . ASP A 1 207 ? -5.688 -10.580 -12.874 1.00 89.75 207 ASP A CA 1
ATOM 1612 C C . ASP A 1 207 ? -4.229 -10.799 -13.288 1.00 89.75 207 ASP A C 1
ATOM 1614 O O . ASP A 1 207 ? -3.539 -9.868 -13.707 1.00 89.75 207 ASP A O 1
ATOM 1618 N N . ILE A 1 208 ? -3.743 -12.034 -13.182 1.00 88.88 208 ILE A N 1
ATOM 1619 C CA . ILE A 1 208 ? -2.423 -12.390 -13.694 1.00 88.88 208 ILE A CA 1
ATOM 1620 C C . ILE A 1 208 ? -2.385 -12.195 -15.210 1.00 88.88 208 ILE A C 1
ATOM 1622 O O . ILE A 1 208 ? -3.333 -12.509 -15.922 1.00 88.88 208 ILE A O 1
ATOM 1626 N N . ASP A 1 209 ? -1.269 -11.639 -15.672 1.00 86.75 209 ASP A N 1
ATOM 1627 C CA . ASP A 1 209 ? -0.962 -11.270 -17.051 1.00 86.75 209 ASP A CA 1
ATOM 1628 C C . ASP A 1 209 ? -1.886 -10.189 -17.656 1.00 86.75 209 ASP A C 1
ATOM 1630 O O . ASP A 1 209 ? -1.703 -9.813 -18.814 1.00 86.75 209 ASP A O 1
ATOM 1634 N N . LYS A 1 210 ? -2.807 -9.601 -16.873 1.00 91.12 210 LYS A N 1
ATOM 1635 C CA . LYS A 1 210 ? -3.562 -8.407 -17.283 1.00 91.12 210 LYS A CA 1
ATOM 1636 C C . LYS A 1 210 ? -2.706 -7.150 -17.147 1.00 91.12 210 LYS A C 1
ATOM 1638 O O . LYS A 1 210 ? -2.025 -6.957 -16.137 1.00 91.12 210 LYS A O 1
ATOM 1643 N N . ALA A 1 211 ? -2.764 -6.294 -18.163 1.00 89.88 211 ALA A N 1
ATOM 1644 C CA . ALA A 1 211 ? -2.147 -4.976 -18.137 1.00 89.88 211 ALA A CA 1
ATOM 1645 C C . ALA A 1 211 ? -3.051 -3.968 -17.415 1.00 89.88 211 ALA A C 1
ATOM 1647 O O . ALA A 1 211 ? -4.268 -3.948 -17.602 1.00 89.88 211 ALA A O 1
ATOM 1648 N N . PHE A 1 212 ? -2.429 -3.124 -16.603 1.00 90.19 212 PHE A N 1
ATOM 1649 C CA . PHE A 1 212 ? -3.037 -2.023 -15.872 1.00 90.19 212 PHE A CA 1
ATOM 1650 C C . PHE A 1 212 ? -2.334 -0.733 -16.261 1.00 90.19 212 PHE A C 1
ATOM 1652 O O . PHE A 1 212 ? -1.122 -0.739 -16.454 1.00 90.19 212 PHE A O 1
ATOM 1659 N N . LEU A 1 213 ? -3.087 0.360 -16.336 1.00 90.44 213 LEU A N 1
ATOM 1660 C CA . LEU A 1 213 ? -2.565 1.697 -16.582 1.00 90.44 213 LEU A CA 1
ATOM 1661 C C . LEU A 1 213 ? -3.091 2.627 -15.490 1.00 90.44 213 LEU A C 1
ATOM 1663 O O . LEU A 1 213 ? -4.277 2.952 -15.483 1.00 90.44 213 LEU A O 1
ATOM 1667 N N . ASP A 1 214 ? -2.211 3.040 -14.580 1.00 88.94 214 ASP A N 1
ATOM 1668 C CA . ASP A 1 214 ? -2.523 3.997 -13.515 1.00 88.94 214 ASP A CA 1
ATOM 1669 C C . ASP A 1 214 ? -1.507 5.149 -13.564 1.00 88.94 214 ASP A C 1
ATOM 1671 O O . ASP A 1 214 ? -0.300 4.922 -13.553 1.00 88.94 214 ASP A O 1
ATOM 1675 N N . CYS A 1 215 ? -1.993 6.393 -13.653 1.00 87.44 215 CYS A N 1
ATOM 1676 C CA . CYS A 1 215 ? -1.175 7.616 -13.731 1.00 87.44 215 CYS A CA 1
ATOM 1677 C C . CYS A 1 215 ? -0.010 7.548 -14.743 1.00 87.44 215 CYS A C 1
ATOM 1679 O O . CYS A 1 215 ? 1.109 7.950 -14.432 1.00 87.44 215 CYS A O 1
ATOM 1681 N N . GLY A 1 216 ? -0.256 7.003 -15.938 1.00 85.12 216 GLY A N 1
ATOM 1682 C CA . GLY A 1 216 ? 0.764 6.870 -16.986 1.00 85.12 216 GLY A CA 1
ATOM 1683 C C . GLY A 1 216 ? 1.743 5.706 -16.792 1.00 85.12 216 GLY A C 1
ATOM 1684 O O . GLY A 1 216 ? 2.572 5.464 -17.662 1.00 85.12 216 GLY A O 1
ATOM 1685 N N . LEU A 1 217 ? 1.642 4.941 -15.699 1.00 84.00 217 LEU A N 1
ATOM 1686 C CA . LEU A 1 217 ? 2.415 3.717 -15.509 1.00 84.00 217 LEU A CA 1
ATOM 1687 C C . LEU A 1 217 ? 1.631 2.507 -16.019 1.00 84.00 217 LEU A C 1
ATOM 1689 O O . LEU A 1 217 ? 0.631 2.110 -15.417 1.00 84.00 217 LEU A O 1
ATOM 1693 N N . GLU A 1 218 ? 2.130 1.874 -17.080 1.00 88.38 218 GLU A N 1
ATOM 1694 C CA . GLU A 1 218 ? 1.645 0.566 -17.519 1.00 88.38 218 GLU A CA 1
ATOM 1695 C C . GLU A 1 218 ? 2.371 -0.561 -16.763 1.00 88.38 218 GLU A C 1
ATOM 1697 O O . GLU A 1 218 ? 3.605 -0.653 -16.769 1.00 88.38 218 GLU A O 1
ATOM 1702 N N . TYR A 1 219 ? 1.618 -1.443 -16.108 1.00 87.75 219 TYR A N 1
ATOM 1703 C CA . TYR A 1 219 ? 2.169 -2.566 -15.354 1.00 87.75 219 TYR A CA 1
ATOM 1704 C C . TYR A 1 219 ? 1.300 -3.821 -15.417 1.00 87.75 219 TYR A C 1
ATOM 1706 O O . TYR A 1 219 ? 0.092 -3.761 -15.613 1.00 87.75 219 TYR A O 1
ATOM 1714 N N . CYS A 1 220 ? 1.910 -4.981 -15.191 1.00 88.06 220 CYS A N 1
ATOM 1715 C CA . CYS A 1 220 ? 1.196 -6.244 -15.015 1.00 88.06 220 CYS A CA 1
ATOM 1716 C C . CYS A 1 220 ? 1.866 -7.116 -13.950 1.00 88.06 220 CYS A C 1
ATOM 1718 O O . CYS A 1 220 ? 3.047 -6.950 -13.619 1.00 88.06 220 CYS A O 1
ATOM 1720 N N . PHE A 1 221 ? 1.110 -8.067 -13.407 1.00 86.31 221 PHE A N 1
ATOM 1721 C CA . PHE A 1 221 ? 1.655 -9.127 -12.565 1.00 86.31 221 PHE A CA 1
ATOM 1722 C C . PHE A 1 221 ? 1.698 -10.426 -13.358 1.00 86.31 221 PHE A C 1
ATOM 1724 O O . PHE A 1 221 ? 0.672 -10.875 -13.844 1.00 86.31 221 PHE A O 1
ATOM 1731 N N . THR A 1 222 ? 2.863 -11.061 -13.450 1.00 84.38 222 THR A N 1
ATOM 1732 C CA . THR A 1 222 ? 3.018 -12.367 -14.106 1.00 84.38 222 THR A CA 1
ATOM 1733 C C . THR A 1 222 ? 3.547 -13.405 -13.128 1.00 84.38 222 THR A C 1
ATOM 1735 O O . THR A 1 222 ? 4.336 -13.095 -12.227 1.00 84.38 222 THR A O 1
ATOM 1738 N N . LYS A 1 223 ? 3.147 -14.666 -13.297 1.00 86.44 223 LYS A N 1
ATOM 1739 C CA . LYS A 1 223 ? 3.664 -15.780 -12.499 1.00 86.44 223 LYS A CA 1
ATOM 1740 C C . LYS A 1 223 ? 4.733 -16.526 -13.290 1.00 86.44 223 LYS A C 1
ATOM 1742 O O . LYS A 1 223 ? 4.446 -17.213 -14.263 1.00 86.44 223 LYS A O 1
ATOM 1747 N N . LYS A 1 224 ? 5.990 -16.450 -12.842 1.00 81.81 224 LYS A N 1
ATOM 1748 C CA . LYS A 1 224 ? 7.096 -17.230 -13.425 1.00 81.81 224 LYS A CA 1
ATOM 1749 C C . LYS A 1 224 ? 7.645 -18.207 -12.399 1.00 81.81 224 LYS A C 1
ATOM 1751 O O . LYS A 1 224 ? 8.262 -17.819 -11.405 1.00 81.81 224 LYS A O 1
ATOM 1756 N N . ARG A 1 225 ? 7.484 -19.504 -12.682 1.00 85.31 225 ARG A N 1
ATOM 1757 C CA . ARG A 1 225 ? 7.810 -20.604 -11.759 1.00 85.31 225 ARG A CA 1
ATOM 1758 C C . ARG A 1 225 ? 6.980 -20.480 -10.472 1.00 85.31 225 ARG A C 1
ATOM 1760 O O . ARG A 1 225 ? 5.764 -20.572 -10.523 1.00 85.31 225 ARG A O 1
ATOM 1767 N N . GLN A 1 226 ? 7.640 -20.252 -9.338 1.00 81.94 226 GLN A N 1
ATOM 1768 C CA . GLN A 1 226 ? 7.039 -20.112 -8.007 1.00 81.94 226 GLN A CA 1
ATOM 1769 C C . GLN A 1 226 ? 7.149 -18.670 -7.481 1.00 81.94 226 GLN A C 1
ATOM 1771 O O . GLN A 1 226 ? 7.214 -18.455 -6.277 1.00 81.94 226 GLN A O 1
ATOM 1776 N N . LYS A 1 227 ? 7.261 -17.683 -8.379 1.00 79.19 227 LYS A N 1
ATOM 1777 C CA . LYS A 1 227 ? 7.375 -16.262 -8.031 1.00 79.19 227 LYS A CA 1
ATOM 1778 C C . LYS A 1 227 ? 6.353 -15.437 -8.797 1.00 79.19 227 LYS A C 1
ATOM 1780 O O . LYS A 1 227 ? 6.119 -15.693 -9.981 1.00 79.19 227 LYS A O 1
ATOM 1785 N N . TYR A 1 228 ? 5.826 -14.420 -8.130 1.00 83.31 228 TYR A N 1
ATOM 1786 C CA . TYR A 1 228 ? 5.071 -13.348 -8.766 1.00 83.31 228 TYR A CA 1
ATOM 1787 C C . TYR A 1 228 ? 6.034 -12.225 -9.132 1.00 83.31 228 TYR A C 1
ATOM 1789 O O . TYR A 1 228 ? 6.869 -11.823 -8.318 1.00 83.31 228 TYR A O 1
ATOM 1797 N N . LEU A 1 229 ? 5.945 -11.755 -10.369 1.00 82.19 229 LEU A N 1
ATOM 1798 C CA . LEU A 1 229 ? 6.741 -10.654 -10.880 1.00 82.19 229 LEU A CA 1
ATOM 1799 C C . LEU A 1 229 ? 5.823 -9.485 -11.199 1.00 82.19 229 LEU A C 1
ATOM 1801 O O . LEU A 1 229 ? 4.890 -9.660 -11.978 1.00 82.19 229 LEU A O 1
ATOM 1805 N N . ARG A 1 230 ? 6.119 -8.304 -10.652 1.00 85.50 230 ARG A N 1
ATOM 1806 C CA . ARG A 1 230 ? 5.542 -7.058 -11.169 1.00 85.50 230 ARG A CA 1
ATOM 1807 C C . ARG A 1 230 ? 6.437 -6.559 -12.291 1.00 85.50 230 ARG A C 1
ATOM 1809 O O . ARG A 1 230 ? 7.611 -6.266 -12.044 1.00 85.50 230 ARG A O 1
ATOM 1816 N N . LEU A 1 231 ? 5.886 -6.515 -13.496 1.00 82.31 231 LEU A N 1
ATOM 1817 C CA . LEU A 1 231 ? 6.532 -5.946 -14.667 1.00 82.31 231 LEU A CA 1
ATOM 1818 C C . LEU A 1 231 ? 5.976 -4.548 -14.885 1.00 82.31 231 LEU A C 1
ATOM 1820 O O . LEU A 1 231 ? 4.767 -4.343 -14.818 1.00 82.31 231 LEU A O 1
ATOM 1824 N N . HIS A 1 232 ? 6.869 -3.607 -15.139 1.00 79.75 232 HIS A N 1
ATOM 1825 C CA . HIS A 1 232 ? 6.533 -2.281 -15.639 1.00 79.75 232 HIS A CA 1
ATOM 1826 C C . HIS A 1 232 ? 6.929 -2.247 -17.107 1.00 79.75 232 HIS A C 1
ATOM 1828 O O . HIS A 1 232 ? 7.995 -2.773 -17.456 1.00 79.75 232 HIS A O 1
ATOM 1834 N N . ARG A 1 233 ? 6.091 -1.665 -17.969 1.00 71.88 233 ARG A N 1
ATOM 1835 C CA . ARG A 1 233 ? 6.566 -1.286 -19.300 1.00 71.88 233 ARG A CA 1
ATOM 1836 C C . ARG A 1 233 ? 7.684 -0.267 -19.093 1.00 71.88 233 ARG A C 1
ATOM 1838 O O . ARG A 1 233 ? 7.628 0.522 -18.148 1.00 71.88 233 ARG A O 1
ATOM 1845 N N . THR A 1 234 ? 8.731 -0.324 -19.911 1.00 55.69 234 THR A N 1
ATOM 1846 C CA . THR A 1 234 ? 9.681 0.789 -19.992 1.00 55.69 234 THR A CA 1
ATOM 1847 C C . THR A 1 234 ? 8.817 2.024 -20.235 1.00 55.69 234 THR A C 1
ATOM 1849 O O . THR A 1 234 ? 8.066 2.016 -21.211 1.00 55.69 234 THR A O 1
ATOM 1852 N N . GLY A 1 235 ? 8.802 2.985 -19.299 1.00 52.88 235 GLY A N 1
ATOM 1853 C CA . GLY A 1 235 ? 8.061 4.237 -19.492 1.00 52.88 235 GLY A CA 1
ATOM 1854 C C . GLY A 1 235 ? 8.404 4.804 -20.864 1.00 52.88 235 GLY A C 1
ATOM 1855 O O . GLY A 1 235 ? 9.509 4.513 -21.326 1.00 52.88 235 GLY A O 1
ATOM 1856 N N . ASP A 1 236 ? 7.442 5.484 -21.501 1.00 40.19 236 ASP A N 1
ATOM 1857 C CA . ASP A 1 236 ? 7.489 5.942 -22.896 1.00 40.19 236 ASP A CA 1
ATOM 1858 C C . ASP A 1 236 ? 8.922 5.990 -23.430 1.00 40.19 236 ASP A C 1
ATOM 1860 O O . ASP A 1 236 ? 9.726 6.821 -22.998 1.00 40.19 236 ASP A O 1
ATOM 1864 N N . GLU A 1 237 ? 9.282 5.045 -24.311 1.00 40.53 237 GLU A N 1
ATOM 1865 C CA . GLU A 1 237 ? 10.492 5.235 -25.103 1.00 40.53 237 GLU A CA 1
ATOM 1866 C C . GLU A 1 237 ? 10.305 6.599 -25.759 1.00 40.53 237 GLU A C 1
ATOM 1868 O O . GLU A 1 237 ? 9.337 6.772 -26.505 1.00 40.53 237 GLU A O 1
ATOM 1873 N N . VAL A 1 238 ? 11.166 7.570 -25.419 1.00 44.34 238 VAL A N 1
ATOM 1874 C CA . VAL A 1 238 ? 11.208 8.860 -26.113 1.00 44.34 238 VAL A CA 1
ATOM 1875 C C . VAL A 1 238 ? 11.110 8.515 -27.597 1.00 44.34 238 VAL A C 1
ATOM 1877 O O . VAL A 1 238 ? 11.915 7.690 -28.056 1.00 44.34 238 VAL A O 1
ATOM 1880 N N . PRO A 1 239 ? 10.098 9.018 -28.327 1.00 43.19 239 PRO A N 1
ATOM 1881 C CA . PRO A 1 239 ? 9.935 8.676 -29.725 1.00 43.19 239 PRO A CA 1
ATOM 1882 C C . PRO A 1 239 ? 11.279 8.865 -30.419 1.00 43.19 239 PRO A C 1
ATOM 1884 O O . PRO A 1 239 ? 11.905 9.918 -30.285 1.00 43.19 239 PRO A O 1
ATOM 1887 N N . LYS A 1 240 ? 11.766 7.823 -31.105 1.00 43.03 240 LYS A N 1
ATOM 1888 C CA . LYS A 1 240 ? 13.018 7.899 -31.866 1.00 43.03 240 LYS A CA 1
ATOM 1889 C C . LYS A 1 240 ? 12.927 9.102 -32.810 1.00 43.03 240 LYS A C 1
ATOM 1891 O O . LYS A 1 240 ? 12.203 9.034 -33.799 1.00 43.03 240 LYS A O 1
ATOM 1896 N N . GLY A 1 241 ? 13.618 10.193 -32.480 1.00 46.81 241 GLY A N 1
ATOM 1897 C CA . GLY A 1 241 ? 13.505 11.469 -33.196 1.00 46.81 241 GLY A CA 1
ATOM 1898 C C . GLY A 1 241 ? 13.582 12.735 -32.334 1.00 46.81 241 GLY A C 1
ATOM 1899 O O . GLY A 1 241 ? 13.738 13.813 -32.900 1.00 46.81 241 GLY A O 1
ATOM 1900 N N . GLU A 1 242 ? 13.520 12.632 -31.002 1.00 42.69 242 GLU A N 1
ATOM 1901 C CA . GLU A 1 242 ? 13.623 13.789 -30.085 1.00 42.69 242 GLU A CA 1
ATOM 1902 C C . GLU A 1 242 ? 14.908 13.805 -29.233 1.00 42.69 242 GLU A C 1
ATOM 1904 O O . GLU A 1 242 ? 14.927 14.323 -28.120 1.00 42.69 242 GLU A O 1
ATOM 1909 N N . GLU A 1 243 ? 16.017 13.284 -29.763 1.00 45.22 243 GLU A N 1
ATOM 1910 C CA . GLU A 1 243 ? 17.350 13.699 -29.306 1.00 45.22 243 GLU A CA 1
ATOM 1911 C C . GLU A 1 243 ? 17.658 15.053 -29.970 1.00 45.22 243 GLU A C 1
ATOM 1913 O O . GLU A 1 243 ? 18.031 15.102 -31.144 1.00 45.22 243 GLU A O 1
ATOM 1918 N N . ARG A 1 244 ? 17.417 16.159 -29.257 1.00 41.50 244 ARG A N 1
ATOM 1919 C CA . ARG A 1 244 ? 17.884 17.501 -29.638 1.00 41.50 244 ARG A CA 1
ATOM 1920 C C . ARG A 1 244 ? 18.960 17.980 -28.681 1.00 41.50 244 ARG A C 1
ATOM 1922 O O . ARG A 1 244 ? 18.755 17.822 -27.458 1.00 41.50 244 ARG A O 1
#

Radius of gyration: 18.75 Å; Cα contacts (8 Å, |Δi|>4): 386; chains: 1; bounding box: 51×47×52 Å

pLDDT: mean 71.63, std 24.45, range [22.19, 98.38]

Sequence (244 aa):
MCSIIPPPALAGQQPDVTKDEAQSFITEVLKEELPQHYPPSILWINKIIQAFHRRLPFQNITFLSKTGSCCVPSWKDIQREILIEGKGGLCLSLNVAFAAVMRTFGVHTHLVPADYVATNGRSVHALTVFHLCAAVSQSACKCFEVQTRASTQGLRSCRRSSRLKQKARNEAQYCLQKVRPHHRSSLYVADVGCGFPTLRAINLNEDIDKAFLDCGLEYCFTKKRQKYLRLHRTGDEVPKGEER

Organism: Scylla olivacea (NCBI:txid85551)

Solvent-accessible surface area (backbone atoms only — not comparable to full-atom values): 14472 Å² total; per-residue (Å²): 134,83,74,82,75,68,79,78,82,70,79,83,65,76,74,85,56,52,60,65,58,38,47,46,23,39,46,70,56,47,64,44,82,80,73,96,50,81,54,58,52,72,69,56,52,22,52,50,35,38,28,39,56,75,52,31,49,68,43,58,63,79,64,70,70,48,92,63,82,96,64,85,79,49,70,71,51,34,45,47,37,43,52,71,65,35,64,34,27,43,21,74,39,37,23,50,50,50,39,33,43,40,40,59,48,57,35,53,58,41,82,33,61,20,43,34,30,52,96,87,51,81,46,84,40,45,34,27,36,35,38,77,45,98,79,69,69,86,76,79,69,87,60,66,51,38,36,40,37,60,56,80,80,82,89,81,88,85,85,92,71,72,67,70,55,45,52,58,46,53,54,31,53,56,51,60,72,66,61,69,91,72,73,88,59,55,41,31,40,41,47,63,24,74,76,58,64,50,56,48,63,45,39,69,80,79,44,55,70,41,79,43,75,35,96,86,46,46,32,30,40,39,77,59,93,91,30,44,31,43,42,40,59,63,67,80,72,73,62,94,82,72,88,125

InterPro domains:
  IPR001447 Arylamine N-acetyltransferase [PF00797] (45-136)
  IPR001447 Arylamine N-acetyltransferase [PTHR11786] (37-119)
  IPR038765 Papain-like cysteine peptidase superfamily [SSF54001] (35-138)
  IPR053710 Arylamine N-acetyltransferase domain-containing protein [G3DSA:3.30.2140.20] (30-243)

Secondary structure (DSSP, 8-state):
----PPPP---S------HHHHHHIIIIIS--PPPSSSSPPHHHHHHHHHHHHHHS-B--HHHHT-SS---PPPHHHHIIIIIIT---B-HHHHHHHHHHHHHHTT-EEEEEEEEEEETTEEEEEEEEEEE--S---GGGGS---EEEE--SS--------TTHHHHHHHHHHHHHHH----S-PPEEEE-S-SSS---S-EETTTSTT-EEEETTEEEEEEEETTEEEEEEPPS----TT---

Foldseek 3Di:
DDPDDPDPCPPDDQLADALVLLCCQQCPQLVHDDAPDALHDQVRLLSSLQSLQVRAAADCPVQVPDPDPNDQDDSVRLCVCPSPVSNHYAQSSSQSNSQNSSVSRQKAKDKEWEWEADPPDTDIGIWIKTWDDSDDDPLQPLQAYAYEYADDDDDDDDDDDPDVVVVSVVVNVVSVVPPDPDDPTFMWIGGSHPSDRPSGIAGPVPQAPPWDADPQWIWGWHDDDRYIYIYTDNRPPPPVPPPD

Mean predicted aligned error: 12.64 Å

Nearest PDB structures (foldseek):
  1w4t-assembly1_A  TM=6.544E-01  e=5.288E-06  Pseudomonas aeruginosa
  7qi3-assembly2_D  TM=6.238E-01  e=1.921E-03  Fusarium verticillioides
  7u8t-assembly1_A  TM=3.731E-01  e=9.585E+00  Thermochaetoides thermophila